Protein AF-A0A284QU69-F1 (afdb_monomer)

Structure (mmCIF, N/CA/C/O backbone):
data_AF-A0A284QU69-F1
#
_entry.id   AF-A0A284QU69-F1
#
loop_
_atom_site.group_PDB
_atom_site.id
_atom_site.type_symbol
_atom_site.label_atom_id
_atom_site.label_alt_id
_atom_site.label_comp_id
_atom_site.label_asym_id
_atom_site.label_entity_id
_atom_site.label_seq_id
_atom_site.pdbx_PDB_ins_code
_atom_site.Cartn_x
_atom_site.Cartn_y
_atom_site.Cartn_z
_atom_site.occupancy
_atom_site.B_iso_or_equiv
_atom_site.auth_seq_id
_atom_site.auth_comp_id
_atom_site.auth_asym_id
_atom_site.auth_atom_id
_atom_site.pdbx_PDB_model_num
ATOM 1 N N . MET A 1 1 ? 12.237 31.090 24.143 1.00 35.94 1 MET A N 1
ATOM 2 C CA . MET A 1 1 ? 11.619 31.783 22.994 1.00 35.94 1 MET A CA 1
ATOM 3 C C . MET A 1 1 ? 12.044 31.000 21.769 1.00 35.94 1 MET A C 1
ATOM 5 O O . MET A 1 1 ? 13.238 30.753 21.662 1.00 35.94 1 MET A O 1
ATOM 9 N N . SER A 1 2 ? 11.100 30.487 20.977 1.00 40.06 2 SER A N 1
ATOM 10 C CA . SER A 1 2 ? 11.409 29.758 19.739 1.00 40.06 2 SER A CA 1
ATOM 11 C C . SER A 1 2 ? 12.015 30.712 18.709 1.00 40.06 2 SER A C 1
ATOM 13 O O . SER A 1 2 ? 11.716 31.907 18.717 1.00 40.06 2 SER A O 1
ATOM 15 N N . ASP A 1 3 ? 12.920 30.190 17.885 1.00 40.03 3 ASP A N 1
ATOM 16 C CA . ASP A 1 3 ? 13.562 30.922 16.797 1.00 40.03 3 ASP A CA 1
ATOM 17 C C . ASP A 1 3 ? 12.532 31.187 15.675 1.00 40.03 3 ASP A C 1
ATOM 19 O O . ASP A 1 3 ? 11.991 30.228 15.116 1.00 40.03 3 ASP A O 1
ATOM 23 N N . PRO A 1 4 ? 12.252 32.455 15.318 1.00 40.62 4 PRO A N 1
ATOM 24 C CA . PRO A 1 4 ? 11.288 32.806 14.275 1.00 40.62 4 PRO A CA 1
ATOM 25 C C . PRO A 1 4 ? 11.599 32.210 12.891 1.00 40.62 4 PRO A C 1
ATOM 27 O O . PRO A 1 4 ? 10.686 32.069 12.079 1.00 40.62 4 PRO A O 1
ATOM 30 N N . GLN A 1 5 ? 12.859 31.854 12.601 1.00 37.66 5 GLN A N 1
ATOM 31 C CA . GLN A 1 5 ? 13.218 31.186 11.342 1.00 37.66 5 GLN A CA 1
ATOM 32 C C . GLN A 1 5 ? 12.804 29.709 11.322 1.00 37.66 5 GLN A C 1
ATOM 34 O O . GLN A 1 5 ? 12.468 29.187 10.259 1.00 37.66 5 GLN A O 1
ATOM 39 N N . LEU A 1 6 ? 12.759 29.052 12.485 1.00 37.91 6 LEU A N 1
ATOM 40 C CA . LEU A 1 6 ? 12.294 27.670 12.633 1.00 37.91 6 LEU A CA 1
ATOM 41 C C . LEU A 1 6 ? 10.772 27.568 12.487 1.00 37.91 6 LEU A C 1
ATOM 43 O O . LEU A 1 6 ? 10.285 26.650 11.834 1.00 37.91 6 LEU A O 1
ATOM 47 N N . ASP A 1 7 ? 10.025 28.547 13.003 1.00 39.31 7 ASP A N 1
ATOM 48 C CA . ASP A 1 7 ? 8.560 28.594 12.877 1.00 39.31 7 ASP A CA 1
ATOM 49 C C . ASP A 1 7 ? 8.099 28.832 11.419 1.00 39.31 7 ASP A C 1
ATOM 51 O O . ASP A 1 7 ? 7.021 28.388 11.025 1.00 39.31 7 ASP A O 1
ATOM 55 N N . MET A 1 8 ? 8.937 29.456 10.580 1.00 35.75 8 MET A N 1
ATOM 56 C CA . MET A 1 8 ? 8.692 29.639 9.140 1.00 35.75 8 MET A CA 1
ATOM 57 C C . MET A 1 8 ? 8.870 28.362 8.298 1.00 35.75 8 MET A C 1
ATOM 59 O O . MET A 1 8 ? 8.371 28.305 7.173 1.00 35.75 8 MET A O 1
ATOM 63 N N . LEU A 1 9 ? 9.571 27.346 8.812 1.00 40.25 9 LEU A N 1
ATOM 64 C CA . LEU A 1 9 ? 9.819 26.088 8.095 1.00 40.25 9 LEU A CA 1
ATOM 65 C C . LEU A 1 9 ? 8.640 25.104 8.191 1.00 40.25 9 LEU A C 1
ATOM 67 O O . LEU A 1 9 ? 8.522 24.203 7.360 1.00 40.25 9 LEU A O 1
ATOM 71 N N . PHE A 1 10 ? 7.729 25.288 9.151 1.00 44.25 10 PHE A N 1
ATOM 72 C CA . PHE A 1 10 ? 6.577 24.407 9.350 1.00 44.25 10 PHE A CA 1
ATOM 73 C C . PHE A 1 10 ? 5.333 24.947 8.636 1.00 44.25 10 PHE A C 1
ATOM 75 O O . PHE A 1 10 ? 4.515 25.668 9.206 1.00 44.25 10 PHE A O 1
ATOM 82 N N . GLN A 1 11 ? 5.166 24.586 7.361 1.00 55.94 11 GLN A N 1
ATOM 83 C CA . GLN A 1 11 ? 3.984 24.983 6.592 1.00 55.94 11 GLN A CA 1
ATOM 84 C C . GLN A 1 11 ? 2.679 24.357 7.143 1.00 55.94 11 GLN A C 1
ATOM 86 O O . GLN A 1 11 ? 2.699 23.234 7.656 1.00 55.94 11 GLN A O 1
ATOM 91 N N . PRO A 1 12 ? 1.505 25.003 6.965 1.00 51.78 12 PRO A N 1
ATOM 92 C CA . PRO A 1 12 ? 0.213 24.526 7.484 1.00 51.78 12 PRO A CA 1
ATOM 93 C C . PRO A 1 12 ? -0.166 23.086 7.090 1.00 51.78 12 PRO A C 1
ATOM 95 O O . PRO A 1 12 ? -0.865 22.398 7.834 1.00 51.78 12 PRO A O 1
ATOM 98 N N . LEU A 1 13 ? 0.304 22.604 5.933 1.00 51.81 13 LEU A N 1
ATOM 99 C CA . LEU A 1 13 ? 0.104 21.224 5.469 1.00 51.81 13 LEU A CA 1
ATOM 100 C C . LEU A 1 13 ? 0.832 20.189 6.341 1.00 51.81 13 LEU A C 1
ATOM 102 O O . LEU A 1 13 ? 0.296 19.101 6.583 1.00 51.81 13 LEU A O 1
ATOM 106 N N . GLN A 1 14 ? 1.999 20.541 6.888 1.00 55.41 14 GLN A N 1
ATOM 107 C CA . GLN A 1 14 ? 2.753 19.659 7.777 1.00 55.41 14 GLN A CA 1
ATOM 108 C C . GLN A 1 14 ? 2.032 19.443 9.113 1.00 55.41 14 GLN A C 1
ATOM 110 O O . GLN A 1 14 ? 2.070 18.344 9.671 1.00 55.41 14 GLN A O 1
ATOM 115 N N . LEU A 1 15 ? 1.286 20.451 9.567 1.00 58.84 15 LEU A N 1
ATOM 116 C CA . LEU A 1 15 ? 0.525 20.456 10.818 1.00 58.84 15 LEU A CA 1
ATOM 117 C C . LEU A 1 15 ? -0.916 19.934 10.677 1.00 58.84 15 LEU A C 1
ATOM 119 O O . LEU A 1 15 ? -1.679 20.010 11.632 1.00 58.84 15 LEU A O 1
ATOM 123 N N . GLY A 1 16 ? -1.305 19.389 9.519 1.00 58.12 16 GLY A N 1
ATOM 124 C CA . GLY A 1 16 ? -2.660 18.869 9.297 1.00 58.12 16 GLY A CA 1
ATOM 125 C C . GLY A 1 16 ? -3.677 19.992 9.084 1.00 58.12 16 GLY A C 1
ATOM 126 O O . GLY A 1 16 ? -4.420 20.366 9.990 1.00 58.12 16 GLY A O 1
ATOM 127 N N . SER A 1 17 ? -3.701 20.529 7.864 1.00 67.06 17 SER A N 1
ATOM 128 C CA . SER A 1 17 ? -4.564 21.656 7.495 1.00 67.06 17 SER A CA 1
ATOM 129 C C . SER A 1 17 ? -6.056 21.288 7.454 1.00 67.06 17 SER A C 1
ATOM 131 O O . SER A 1 17 ? -6.428 20.122 7.305 1.00 67.06 17 SER A O 1
ATOM 133 N N . THR A 1 18 ? -6.930 22.296 7.510 1.00 66.19 18 THR A N 1
ATOM 134 C CA . THR A 1 18 ? -8.383 22.134 7.316 1.00 66.19 18 THR A CA 1
ATOM 135 C C . THR A 1 18 ? -8.731 21.531 5.954 1.00 66.19 18 THR A C 1
ATOM 137 O O . THR A 1 18 ? -9.637 20.708 5.876 1.00 66.19 18 THR A O 1
ATOM 140 N N . ILE A 1 19 ? -7.962 21.851 4.909 1.00 70.06 19 ILE A N 1
ATOM 141 C CA . ILE A 1 19 ? -8.113 21.276 3.562 1.00 70.06 19 ILE A CA 1
ATOM 142 C C . ILE A 1 19 ? -7.814 19.772 3.579 1.00 70.06 19 ILE A C 1
ATOM 144 O O . ILE A 1 19 ? -8.518 18.988 2.947 1.00 70.06 19 ILE A O 1
ATOM 148 N N . THR A 1 20 ? -6.794 19.347 4.334 1.00 69.50 20 THR A N 1
ATOM 149 C CA . THR A 1 20 ? -6.481 17.923 4.511 1.00 69.50 20 THR A CA 1
ATOM 150 C C . THR A 1 20 ? -7.645 17.195 5.176 1.00 69.50 20 THR A C 1
ATOM 152 O O . THR A 1 20 ? -8.012 16.116 4.725 1.00 69.50 20 THR A O 1
ATOM 155 N N . LEU A 1 21 ? -8.260 17.781 6.207 1.00 73.25 21 LEU A N 1
ATOM 156 C CA . LEU A 1 21 ? -9.434 17.191 6.849 1.00 73.25 21 LEU A CA 1
ATOM 157 C C . LEU A 1 21 ? -10.629 17.109 5.885 1.00 73.25 21 LEU A C 1
ATOM 159 O O . LEU A 1 21 ? -11.214 16.040 5.732 1.00 73.25 21 LEU A O 1
ATOM 163 N N . GLU A 1 22 ? -10.956 18.200 5.192 1.00 76.81 22 GLU A N 1
ATOM 164 C CA . GLU A 1 22 ? -12.072 18.250 4.241 1.00 76.81 22 GLU A CA 1
ATOM 165 C C . GLU A 1 22 ? -11.928 17.195 3.133 1.00 76.81 22 GLU A C 1
ATOM 167 O O . GLU A 1 22 ? -12.856 16.440 2.847 1.00 76.81 22 GLU A O 1
ATOM 172 N N . ASN A 1 23 ? -10.723 17.059 2.581 1.00 76.62 23 ASN A N 1
ATOM 173 C CA . ASN A 1 23 ? -10.378 16.057 1.578 1.00 76.62 23 ASN A CA 1
ATOM 174 C C . ASN A 1 23 ? -10.618 14.605 2.058 1.00 76.62 23 ASN A C 1
ATOM 176 O O . ASN A 1 23 ? -11.005 13.742 1.261 1.00 76.62 23 ASN A O 1
ATOM 180 N N . ARG A 1 24 ? -10.412 14.321 3.352 1.00 79.81 24 ARG A N 1
ATOM 181 C CA . ARG A 1 24 ? -10.642 12.994 3.957 1.00 79.81 24 ARG A CA 1
ATOM 182 C C . ARG A 1 24 ? -12.127 12.739 4.187 1.00 79.81 24 ARG A C 1
ATOM 184 O O . ARG A 1 24 ? -12.609 11.665 3.834 1.00 79.81 24 ARG A O 1
ATOM 191 N N . VAL A 1 25 ? -12.847 13.741 4.692 1.00 80.00 25 VAL A N 1
ATOM 192 C CA . VAL A 1 25 ? -14.306 13.687 4.869 1.00 80.00 25 VAL A CA 1
ATOM 193 C C . VAL A 1 25 ? -15.001 13.440 3.536 1.00 80.00 25 VAL A C 1
ATOM 195 O O . VAL A 1 25 ? -15.834 12.548 3.441 1.00 80.00 25 VAL A O 1
ATOM 198 N N . GLN A 1 26 ? -14.602 14.142 2.472 1.00 80.56 26 GLN A N 1
ATOM 199 C CA . GLN A 1 26 ? -15.175 13.945 1.137 1.00 80.56 26 GLN A CA 1
ATOM 200 C C . GLN A 1 26 ? -15.046 12.493 0.646 1.00 80.56 26 GLN A C 1
ATOM 202 O O . GLN A 1 26 ? -15.991 11.959 0.069 1.00 80.56 26 GLN A O 1
ATOM 207 N N . ARG A 1 27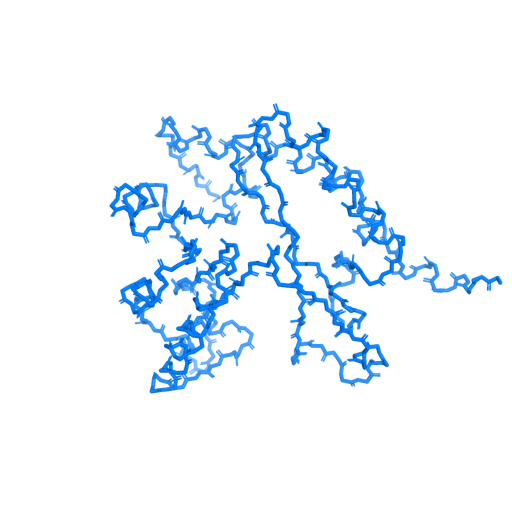 ? -13.911 11.826 0.907 1.00 82.50 27 ARG A N 1
ATOM 208 C CA . ARG A 1 27 ? -13.702 10.410 0.543 1.00 82.50 27 ARG A CA 1
ATOM 209 C C . ARG A 1 27 ? -14.522 9.455 1.406 1.00 82.50 27 ARG A C 1
ATOM 211 O O . ARG A 1 27 ? -15.082 8.506 0.862 1.00 82.50 27 ARG A O 1
ATOM 218 N N . ALA A 1 28 ? -14.629 9.722 2.709 1.00 82.62 28 ALA A N 1
ATOM 219 C CA . ALA A 1 28 ? -15.507 8.979 3.618 1.00 82.62 28 ALA A CA 1
ATOM 220 C C . ALA A 1 28 ? -16.968 9.039 3.145 1.00 82.62 28 ALA A C 1
ATOM 222 O O . ALA A 1 28 ? -17.574 8.003 2.884 1.00 82.62 28 ALA A O 1
ATOM 223 N N . THR A 1 29 ? -17.484 10.237 2.853 1.00 80.50 29 THR A N 1
ATOM 224 C CA . THR A 1 29 ? -18.818 10.445 2.252 1.00 80.50 29 THR A CA 1
ATOM 225 C C . THR A 1 29 ? -18.964 9.779 0.872 1.00 80.50 29 THR A C 1
ATOM 227 O O . THR A 1 29 ? -20.061 9.411 0.427 1.00 80.50 29 THR A O 1
ATOM 230 N N . GLY A 1 30 ? -17.841 9.611 0.174 1.00 79.88 30 GLY A N 1
ATOM 231 C CA . GLY A 1 30 ? -17.712 8.864 -1.072 1.00 79.88 30 GLY A CA 1
ATOM 232 C C . GLY A 1 30 ? -17.933 7.355 -0.945 1.00 79.88 30 GLY A C 1
ATOM 233 O O . GLY A 1 30 ? -18.177 6.712 -1.966 1.00 79.88 30 GLY A O 1
ATOM 234 N N . GLY A 1 31 ? -17.904 6.803 0.274 1.00 82.25 31 GLY A N 1
ATOM 235 C CA . GLY A 1 31 ? -18.113 5.383 0.572 1.00 82.25 31 GLY A CA 1
ATOM 236 C C . GLY A 1 31 ? -16.828 4.556 0.683 1.00 82.25 31 GLY A C 1
ATOM 237 O O . GLY A 1 31 ? -16.866 3.347 0.470 1.00 82.25 31 GLY A O 1
ATOM 238 N N . VAL A 1 32 ? -15.673 5.173 0.953 1.00 83.56 32 VAL A N 1
ATOM 239 C CA . VAL A 1 32 ? -14.423 4.422 1.175 1.00 83.56 32 VAL A CA 1
ATOM 240 C C . VAL A 1 32 ? -14.474 3.657 2.506 1.00 83.56 32 VAL A C 1
ATOM 242 O O . VAL A 1 32 ? -14.843 4.219 3.530 1.00 83.56 32 VAL A O 1
ATOM 245 N N . GLY A 1 33 ? -14.072 2.384 2.524 1.00 84.81 33 GLY A N 1
ATOM 246 C CA . GLY A 1 33 ? -14.023 1.596 3.767 1.00 84.81 33 GLY A CA 1
ATOM 247 C C . GLY A 1 33 ? -12.792 1.898 4.632 1.00 84.81 33 GLY A C 1
ATOM 248 O O . GLY A 1 33 ? -12.901 2.118 5.836 1.00 84.81 33 GLY A O 1
ATOM 249 N N . LEU A 1 34 ? -11.610 1.955 4.011 1.00 86.44 34 LEU A N 1
ATOM 250 C CA . LEU A 1 34 ? -10.334 2.202 4.685 1.00 86.44 34 LEU A CA 1
ATOM 251 C C . LEU A 1 34 ? -9.518 3.245 3.920 1.00 86.44 34 LEU A C 1
ATOM 253 O O . LEU A 1 34 ? -9.221 3.085 2.737 1.00 86.44 34 LEU A O 1
ATOM 257 N N . ILE A 1 35 ? -9.135 4.305 4.622 1.00 85.38 35 ILE A N 1
ATOM 258 C CA . ILE A 1 35 ? -8.285 5.380 4.127 1.00 85.38 35 ILE A CA 1
ATOM 259 C C . ILE A 1 35 ? -6.870 5.170 4.657 1.00 85.38 35 ILE A C 1
ATOM 261 O O . ILE A 1 35 ? -6.643 5.152 5.865 1.00 85.38 35 ILE A O 1
ATOM 265 N N . ILE A 1 36 ? -5.899 5.108 3.752 1.00 84.56 36 ILE A N 1
ATOM 266 C CA . ILE A 1 36 ? -4.485 5.266 4.093 1.00 84.56 36 ILE A CA 1
ATOM 267 C C . ILE A 1 36 ? -4.112 6.733 3.847 1.00 84.56 36 ILE A C 1
ATOM 269 O O . ILE A 1 36 ? -4.479 7.313 2.815 1.00 84.56 36 ILE A O 1
ATOM 273 N N . SER A 1 37 ? -3.479 7.385 4.825 1.00 84.19 37 SER A N 1
ATOM 274 C CA . SER A 1 37 ? -3.038 8.773 4.666 1.00 84.19 37 SER A CA 1
ATOM 275 C C . SER A 1 37 ? -2.008 8.904 3.542 1.00 84.19 37 SER A C 1
ATOM 277 O O . SER A 1 37 ? -1.469 7.914 3.057 1.00 84.19 37 SER A O 1
ATOM 279 N N . GLU A 1 38 ? -1.698 10.139 3.146 1.00 81.69 38 GLU A N 1
ATOM 280 C CA . GLU A 1 38 ? -0.432 10.377 2.453 1.00 81.69 38 GLU A CA 1
ATOM 281 C C . GLU A 1 38 ? 0.753 9.913 3.327 1.00 81.69 38 GLU A C 1
ATOM 283 O O . GLU A 1 38 ? 0.583 9.720 4.536 1.00 81.69 38 GLU A O 1
ATOM 288 N N . GLY A 1 39 ? 1.940 9.744 2.741 1.00 80.25 39 GLY A N 1
ATOM 289 C CA . GLY A 1 39 ? 3.135 9.378 3.499 1.00 80.25 39 GLY A CA 1
ATOM 290 C C . GLY A 1 39 ? 3.477 10.440 4.547 1.00 80.25 39 GLY A C 1
ATOM 291 O O . GLY A 1 39 ? 3.794 11.576 4.201 1.00 80.25 39 GLY A O 1
ATOM 292 N N . ILE A 1 40 ? 3.392 10.063 5.823 1.00 81.69 40 ILE A N 1
ATOM 293 C CA . ILE A 1 40 ? 3.703 10.892 6.986 1.00 81.69 40 ILE A CA 1
ATOM 294 C C . ILE A 1 40 ? 5.094 10.524 7.484 1.00 81.69 40 ILE A C 1
ATOM 296 O O . ILE A 1 40 ? 5.335 9.414 7.953 1.00 81.69 40 ILE A O 1
ATOM 300 N N . LEU A 1 41 ? 6.003 11.481 7.413 1.00 76.31 41 LEU A N 1
ATOM 301 C CA . LEU A 1 41 ? 7.388 11.344 7.826 1.00 76.31 41 LEU A CA 1
ATOM 302 C C . LEU A 1 41 ? 7.486 11.126 9.346 1.00 76.31 41 LEU A C 1
ATOM 304 O O . LEU A 1 41 ? 6.969 11.916 10.143 1.00 76.31 41 LEU A O 1
ATOM 308 N N . ILE A 1 42 ? 8.151 10.040 9.752 1.00 71.56 42 ILE A N 1
ATOM 309 C CA . ILE A 1 42 ? 8.319 9.662 11.172 1.00 71.56 42 ILE A CA 1
ATOM 310 C C . ILE A 1 42 ? 9.444 10.410 11.883 1.00 71.56 42 ILE A C 1
ATOM 312 O O . ILE A 1 42 ? 9.503 10.433 13.110 1.00 71.56 42 ILE A O 1
ATOM 316 N N . SER A 1 43 ? 10.333 11.014 11.109 1.00 63.09 43 SER A N 1
ATOM 317 C CA . SER A 1 43 ? 11.450 11.820 11.576 1.00 63.09 43 SER A CA 1
ATOM 318 C C . SER A 1 43 ? 11.586 13.043 10.682 1.00 63.09 43 SER A C 1
ATOM 320 O O . SER A 1 43 ? 11.073 13.065 9.559 1.00 63.09 43 SER A O 1
ATOM 322 N N . GLN A 1 44 ? 12.281 14.063 11.182 1.00 59.22 44 GLN A N 1
ATOM 323 C CA . GLN A 1 44 ? 12.796 15.108 10.306 1.00 59.22 44 GLN A CA 1
ATOM 324 C C . GLN A 1 44 ? 13.805 14.441 9.372 1.00 59.22 44 GLN A C 1
ATOM 326 O O . GLN A 1 44 ? 14.737 13.775 9.814 1.00 59.22 44 GLN A O 1
ATOM 331 N N . GLN A 1 45 ? 13.549 14.537 8.075 1.00 54.97 45 GLN A N 1
ATOM 332 C CA . GLN A 1 45 ? 14.414 14.006 7.031 1.00 54.97 45 GLN A CA 1
ATOM 333 C C . GLN A 1 45 ? 14.700 15.143 6.065 1.00 54.97 45 GLN A C 1
ATOM 335 O O . GLN A 1 45 ? 13.813 15.955 5.800 1.00 54.97 45 GLN A O 1
ATOM 340 N N . GLY A 1 46 ? 15.909 15.184 5.505 1.00 51.50 46 GLY A N 1
ATOM 341 C CA . GLY A 1 46 ? 16.198 16.034 4.356 1.00 51.50 46 GLY A CA 1
ATOM 342 C C . GLY A 1 46 ? 15.439 15.509 3.142 1.00 51.50 46 GLY A C 1
ATOM 343 O O . GLY A 1 46 ? 15.970 14.676 2.419 1.00 51.50 46 GLY A O 1
ATOM 344 N N . THR A 1 47 ? 14.186 15.929 2.978 1.00 54.19 47 THR A N 1
ATOM 345 C CA . THR A 1 47 ? 13.332 15.593 1.835 1.00 54.19 47 THR A CA 1
ATOM 346 C C . THR A 1 47 ? 13.196 16.795 0.911 1.00 54.19 47 THR A C 1
ATOM 348 O O . THR A 1 47 ? 13.040 17.932 1.353 1.00 54.19 47 THR A O 1
ATOM 351 N N . GLU A 1 48 ? 13.198 16.540 -0.390 1.00 55.94 48 GLU A N 1
ATOM 352 C CA . GLU A 1 48 ? 12.819 17.489 -1.430 1.00 55.94 48 GLU A CA 1
ATOM 353 C C . GLU A 1 48 ? 11.319 17.851 -1.383 1.00 55.94 48 GLU A C 1
ATOM 355 O O . GLU A 1 48 ? 10.889 18.837 -1.988 1.00 55.94 48 GLU A O 1
ATOM 360 N N . TRP A 1 49 ? 10.505 17.104 -0.627 1.00 60.03 49 TRP A N 1
ATOM 361 C CA . TRP A 1 49 ? 9.071 17.346 -0.469 1.00 60.03 49 TRP A CA 1
ATOM 362 C C . TRP A 1 49 ? 8.776 18.283 0.703 1.00 60.03 49 TRP A C 1
ATOM 364 O O . TRP A 1 49 ? 8.297 17.873 1.758 1.00 60.03 49 TRP A O 1
ATOM 374 N N . GLN A 1 50 ? 8.989 19.580 0.474 1.00 63.00 50 GLN A N 1
ATOM 375 C CA . GLN A 1 50 ? 8.816 20.660 1.463 1.00 63.00 50 GLN A CA 1
ATOM 376 C C . GLN A 1 50 ? 7.446 20.668 2.173 1.00 63.00 50 GLN A C 1
ATOM 378 O O . GLN A 1 50 ? 7.334 21.121 3.311 1.00 63.00 50 GLN A O 1
ATOM 383 N N . ASN A 1 51 ? 6.405 20.129 1.532 1.00 73.75 51 ASN A N 1
ATOM 384 C CA . ASN A 1 51 ? 5.033 20.122 2.051 1.00 73.75 51 ASN A CA 1
ATOM 385 C C . ASN A 1 51 ? 4.573 18.746 2.556 1.00 73.75 51 ASN A C 1
ATOM 387 O O . ASN A 1 51 ? 3.400 18.592 2.911 1.00 73.75 51 ASN A O 1
ATOM 391 N N . ALA A 1 52 ? 5.464 17.748 2.579 1.00 71.38 52 ALA A N 1
ATOM 392 C CA . ALA A 1 52 ? 5.145 16.426 3.096 1.00 71.38 52 ALA A CA 1
ATOM 393 C C . ALA A 1 52 ? 4.856 16.491 4.605 1.00 71.38 52 ALA A C 1
ATOM 395 O O . ALA A 1 52 ? 5.540 17.198 5.349 1.00 71.38 52 ALA A O 1
ATOM 396 N N . PRO A 1 53 ? 3.836 15.772 5.087 1.00 78.50 53 PRO A N 1
ATOM 397 C CA . PRO A 1 53 ? 3.467 15.823 6.488 1.00 78.50 53 PRO A CA 1
ATOM 398 C C . PRO A 1 53 ? 4.435 15.072 7.402 1.00 78.50 53 PRO A C 1
ATOM 400 O O . PRO A 1 53 ? 4.980 14.046 7.015 1.00 78.50 53 PRO A O 1
ATOM 403 N N . GLY A 1 54 ? 4.580 15.543 8.644 1.00 80.12 54 GLY A N 1
ATOM 404 C CA . GLY A 1 54 ? 5.378 14.898 9.695 1.00 80.12 54 GLY A CA 1
ATOM 405 C C . GLY A 1 54 ? 4.560 14.477 10.918 1.00 80.12 54 GLY A C 1
ATOM 406 O O . GLY A 1 54 ? 3.403 14.889 11.061 1.00 80.12 54 GLY A O 1
ATOM 407 N N . ILE A 1 55 ? 5.154 13.661 11.800 1.00 82.06 55 ILE A N 1
ATOM 408 C CA . ILE A 1 55 ? 4.570 13.265 13.102 1.00 82.06 55 ILE A CA 1
ATOM 409 C C . ILE A 1 55 ? 5.592 13.170 14.256 1.00 82.06 55 ILE A C 1
ATOM 411 O O . ILE A 1 55 ? 5.312 12.581 15.295 1.00 82.06 55 ILE A O 1
ATOM 415 N N . TRP A 1 56 ? 6.780 13.759 14.113 1.00 72.62 56 TRP A N 1
ATOM 416 C CA . TRP A 1 56 ? 7.822 13.718 15.153 1.00 72.62 56 TRP A CA 1
ATOM 417 C C . TRP A 1 56 ? 7.621 14.773 16.253 1.00 72.62 56 TRP A C 1
ATOM 419 O O . TRP A 1 56 ? 8.161 14.627 17.350 1.00 72.62 56 TRP A O 1
ATOM 429 N N . SER A 1 57 ? 6.874 15.850 15.975 1.00 77.19 57 SER A N 1
ATOM 430 C CA . SER A 1 57 ? 6.606 16.929 16.937 1.00 77.19 57 SER A CA 1
ATOM 431 C C . SER A 1 57 ? 5.236 16.782 17.612 1.00 77.19 57 SER A C 1
ATOM 433 O O . SER A 1 57 ? 4.313 16.135 17.097 1.00 77.19 57 SER A O 1
ATOM 435 N N . LYS A 1 58 ? 5.067 17.416 18.780 1.00 78.50 58 LYS A N 1
ATOM 436 C CA . LYS A 1 58 ? 3.776 17.438 19.489 1.00 78.50 58 LYS A CA 1
ATOM 437 C C . LYS A 1 58 ? 2.711 18.172 18.680 1.00 78.50 58 LYS A C 1
ATOM 439 O O . LYS A 1 58 ? 1.569 17.726 18.620 1.00 78.50 58 LYS A O 1
ATOM 444 N N . GLU A 1 59 ? 3.085 19.273 18.047 1.00 78.75 59 GLU A N 1
ATOM 445 C CA . GLU A 1 59 ? 2.226 20.124 17.225 1.00 78.75 59 GLU A CA 1
ATOM 446 C C . GLU A 1 59 ? 1.707 19.339 16.021 1.00 78.75 59 GLU A C 1
ATOM 448 O O . GLU A 1 59 ? 0.501 19.308 15.770 1.00 78.75 59 GLU A O 1
ATOM 453 N N . GLN A 1 60 ? 2.602 18.616 15.347 1.00 79.06 60 GLN A N 1
ATOM 454 C CA . GLN A 1 60 ? 2.254 17.712 14.258 1.00 79.06 60 GLN A CA 1
ATOM 455 C C . GLN A 1 60 ? 1.318 16.599 14.730 1.00 79.06 60 GLN A C 1
ATOM 457 O O . GLN A 1 60 ? 0.274 16.374 14.123 1.00 79.06 60 GLN A O 1
ATOM 462 N N . THR A 1 61 ? 1.632 15.951 15.853 1.00 81.06 61 THR A N 1
ATOM 463 C CA . THR A 1 61 ? 0.783 14.899 16.431 1.00 81.06 61 THR A CA 1
ATOM 464 C C . THR A 1 61 ? -0.623 15.416 16.751 1.00 81.06 61 THR A C 1
ATOM 466 O O . THR A 1 61 ? -1.614 14.763 16.423 1.00 81.06 61 THR A O 1
ATOM 469 N N . MET A 1 62 ? -0.743 16.610 17.341 1.00 79.69 62 MET A N 1
ATOM 470 C CA . MET A 1 62 ? -2.038 17.244 17.619 1.00 79.69 62 MET A CA 1
ATOM 471 C C . MET A 1 62 ? -2.803 17.581 16.338 1.00 79.69 62 MET A C 1
ATOM 473 O O . MET A 1 62 ? -4.013 17.370 16.271 1.00 79.69 62 MET A O 1
ATOM 477 N N . GLY A 1 63 ? -2.107 18.071 15.316 1.00 78.88 63 GLY A N 1
ATOM 478 C CA . GLY A 1 63 ? -2.657 18.298 13.987 1.00 78.88 63 GLY A CA 1
ATOM 479 C C . GLY A 1 63 ? -3.223 17.032 13.349 1.00 78.88 63 GLY A C 1
ATOM 480 O O . GLY A 1 63 ? -4.379 16.991 12.927 1.00 78.88 63 GLY A O 1
ATOM 481 N N . ARG A 1 64 ? -2.441 15.949 13.366 1.00 79.31 64 ARG A N 1
ATOM 482 C CA . ARG A 1 64 ? -2.848 14.637 12.841 1.00 79.31 64 ARG A CA 1
ATOM 483 C C . ARG A 1 64 ? -4.008 14.045 13.620 1.00 79.31 64 ARG A C 1
ATOM 485 O O . ARG A 1 64 ? -4.907 13.480 13.008 1.00 79.31 64 ARG A O 1
ATOM 492 N N . LYS A 1 65 ? -4.044 14.237 14.941 1.00 80.19 65 LYS A N 1
ATOM 493 C CA . LYS A 1 65 ? -5.176 13.811 15.767 1.00 80.19 65 LYS A CA 1
ATOM 494 C C . LYS A 1 65 ? -6.488 14.453 15.316 1.00 80.19 65 LYS A C 1
ATOM 496 O O . LYS A 1 65 ? -7.500 13.775 15.364 1.00 80.19 65 LYS A O 1
ATOM 501 N N . LYS A 1 66 ? -6.477 15.706 14.846 1.00 78.12 66 LYS A N 1
ATOM 502 C CA . LYS A 1 66 ? -7.676 16.366 14.294 1.00 78.12 66 LYS A CA 1
ATOM 503 C C . LYS A 1 66 ? -8.106 15.760 12.957 1.00 78.12 66 LYS A C 1
ATOM 505 O O . LYS A 1 66 ? -9.293 15.591 12.721 1.00 78.12 66 LYS A O 1
ATOM 510 N N . VAL A 1 67 ? -7.148 15.423 12.090 1.00 73.06 67 VAL A N 1
ATOM 511 C CA . VAL A 1 67 ? -7.420 14.784 10.786 1.00 73.06 67 VAL A CA 1
ATOM 512 C C . VAL A 1 67 ? -7.938 13.352 10.957 1.00 73.06 67 VAL A C 1
ATOM 514 O O . VAL A 1 67 ? -8.801 12.914 10.203 1.00 73.06 67 VAL A O 1
ATOM 517 N N . ALA A 1 68 ? -7.414 12.634 11.949 1.00 70.38 68 ALA A N 1
ATOM 518 C CA . ALA A 1 68 ? -7.829 11.283 12.311 1.00 70.38 68 ALA A CA 1
ATOM 519 C C . ALA A 1 68 ? -8.948 11.256 13.367 1.00 70.38 68 ALA A C 1
ATOM 521 O O . ALA A 1 68 ? -9.279 10.176 13.861 1.00 70.38 68 ALA A O 1
ATOM 522 N N . ASP A 1 69 ? -9.493 12.420 13.748 1.00 69.81 69 ASP A N 1
ATOM 523 C CA . ASP A 1 69 ? -10.543 12.501 14.757 1.00 69.81 69 ASP A CA 1
ATOM 524 C C . ASP A 1 69 ? -11.751 11.706 14.256 1.00 69.81 69 ASP A C 1
ATOM 526 O O . ASP A 1 69 ? -12.167 11.870 13.100 1.00 69.81 69 ASP A O 1
ATOM 530 N N . PRO A 1 70 ? -12.304 10.814 15.090 1.00 59.75 70 PRO A N 1
ATOM 531 C CA . PRO A 1 70 ? -13.392 9.977 14.659 1.00 59.75 70 PRO A CA 1
ATOM 532 C C . PRO A 1 70 ? -14.659 10.746 14.278 1.00 59.75 70 PRO A C 1
ATOM 534 O O . PRO A 1 70 ? -15.395 10.287 13.410 1.00 59.75 70 PRO A O 1
ATOM 537 N N . GLY A 1 71 ? -14.891 11.929 14.855 1.00 66.62 71 GLY A N 1
ATOM 538 C CA . GLY A 1 71 ? -16.084 12.734 14.591 1.00 66.62 71 GLY A CA 1
ATOM 539 C C . GLY A 1 71 ? -16.360 12.985 13.101 1.00 66.62 71 GLY A C 1
ATOM 540 O O . GLY A 1 71 ? -17.460 12.689 12.660 1.00 66.62 71 GLY A O 1
ATOM 541 N N . PRO A 1 72 ? -15.412 13.521 12.315 1.00 59.19 72 PRO A N 1
ATOM 542 C CA . PRO A 1 72 ? -15.623 13.813 10.893 1.00 59.19 72 PRO A CA 1
ATOM 543 C C . PRO A 1 72 ? -15.478 12.620 9.924 1.00 59.19 72 PRO A C 1
ATOM 545 O O . PRO A 1 72 ? -16.113 12.635 8.872 1.00 59.19 72 PRO A O 1
ATOM 548 N N . VAL A 1 73 ? -14.658 11.602 10.224 1.00 56.53 73 VAL A N 1
ATOM 549 C CA . VAL A 1 73 ? -14.319 10.526 9.256 1.00 56.53 73 VAL A CA 1
ATOM 550 C C . VAL A 1 73 ? -15.098 9.225 9.504 1.00 56.53 73 VAL A C 1
ATOM 552 O O . VAL A 1 73 ? -15.321 8.467 8.566 1.00 56.53 73 VAL A O 1
ATOM 555 N N . TYR A 1 74 ? -15.586 8.979 10.726 1.00 61.16 74 TYR A N 1
ATOM 556 C CA . TYR A 1 74 ? -16.339 7.757 11.057 1.00 61.16 74 TYR A CA 1
ATOM 557 C C . TYR A 1 74 ? -17.850 7.902 10.824 1.00 61.16 74 TYR A C 1
ATOM 559 O O . TYR A 1 74 ? -18.588 6.947 11.061 1.00 61.16 74 TYR A O 1
ATOM 567 N N . VAL A 1 75 ? -18.318 9.062 10.337 1.00 55.00 75 VAL A N 1
ATOM 568 C CA . VAL A 1 75 ? -19.743 9.347 10.051 1.00 55.00 75 VAL A CA 1
ATOM 569 C C . VAL A 1 75 ? -20.369 8.317 9.103 1.00 55.00 75 VAL A C 1
ATOM 571 O O . VAL A 1 75 ? -21.571 8.101 9.164 1.00 55.00 75 VAL A O 1
ATOM 574 N N . GLU A 1 76 ? -19.559 7.618 8.304 1.00 62.47 76 GLU A N 1
ATOM 575 C CA . GLU A 1 76 ? -20.005 6.581 7.360 1.00 62.47 76 GLU A CA 1
ATOM 576 C C . GLU A 1 76 ? -19.312 5.218 7.590 1.00 62.47 76 GLU A C 1
ATOM 578 O O . GLU A 1 76 ? -19.264 4.371 6.702 1.00 62.47 76 GLU A O 1
ATOM 583 N N . GLY A 1 77 ? -18.728 4.988 8.775 1.00 71.38 77 GLY A N 1
ATOM 584 C CA . GLY A 1 77 ? -18.038 3.729 9.099 1.00 71.38 77 GLY A CA 1
ATOM 585 C C . GLY A 1 77 ? -16.647 3.557 8.469 1.00 71.38 77 GLY A C 1
ATOM 586 O O . GLY A 1 77 ? -16.042 2.496 8.619 1.00 71.38 77 GLY A O 1
ATOM 587 N N . SER A 1 78 ? -16.117 4.587 7.800 1.00 80.12 78 SER A N 1
ATOM 588 C CA . SER A 1 78 ? -14.746 4.609 7.280 1.00 80.12 78 SER A CA 1
ATOM 589 C C . SER A 1 78 ? -13.709 4.665 8.407 1.00 80.12 78 SER A C 1
ATOM 591 O O . SER A 1 78 ? -13.878 5.381 9.393 1.00 80.12 78 SER A O 1
ATOM 593 N N . ILE A 1 79 ? -12.584 3.969 8.227 1.00 82.56 79 ILE A N 1
ATOM 594 C CA . ILE A 1 79 ? -11.435 4.000 9.148 1.00 82.56 79 ILE A CA 1
ATOM 595 C C . ILE A 1 79 ? -10.243 4.668 8.453 1.00 82.56 79 ILE A C 1
ATOM 597 O O . ILE A 1 79 ? -10.092 4.557 7.237 1.00 82.56 79 ILE A O 1
ATOM 601 N N . ILE A 1 80 ? -9.375 5.353 9.205 1.00 84.31 80 ILE A N 1
ATOM 602 C CA . ILE A 1 80 ? -8.144 5.968 8.688 1.00 84.31 80 ILE A CA 1
ATOM 603 C C . ILE A 1 80 ? -6.892 5.450 9.406 1.00 84.31 80 ILE A C 1
ATOM 605 O O . ILE A 1 80 ? -6.853 5.386 10.633 1.00 84.31 80 ILE A O 1
ATOM 609 N N . TYR A 1 81 ? -5.856 5.115 8.631 1.00 80.81 81 TYR A N 1
ATOM 610 C CA . TYR A 1 81 ? -4.515 4.769 9.110 1.00 80.81 81 TYR A CA 1
ATOM 611 C C . TYR A 1 81 ? -3.485 5.781 8.603 1.00 80.81 81 TYR A C 1
ATOM 613 O O . TYR A 1 81 ? -3.516 6.196 7.443 1.00 80.81 81 TYR A O 1
ATOM 621 N N . ALA A 1 82 ? -2.547 6.152 9.474 1.00 82.56 82 ALA A N 1
ATOM 622 C CA . ALA A 1 82 ? -1.391 6.963 9.112 1.00 82.56 82 ALA A CA 1
ATOM 623 C C . ALA A 1 82 ? -0.341 6.093 8.404 1.00 82.56 82 ALA A C 1
ATOM 625 O O . ALA A 1 82 ? 0.176 5.146 8.997 1.00 82.56 82 ALA A O 1
ATOM 626 N N . GLN A 1 83 ? -0.007 6.415 7.154 1.00 81.69 83 GLN A N 1
ATOM 627 C CA . GLN A 1 83 ? 1.106 5.789 6.446 1.00 81.69 83 GLN A CA 1
ATOM 628 C C . GLN A 1 83 ? 2.417 6.386 6.949 1.00 81.69 83 GLN A C 1
ATOM 630 O O . GLN A 1 83 ? 2.866 7.417 6.461 1.00 81.69 83 GLN A O 1
ATOM 635 N N . LEU A 1 84 ? 3.026 5.743 7.937 1.00 81.12 84 LEU A N 1
ATOM 636 C CA . LEU A 1 84 ? 4.327 6.152 8.447 1.00 81.12 84 LEU A CA 1
ATOM 637 C C . LEU A 1 84 ? 5.412 5.893 7.398 1.00 81.12 84 LEU A C 1
ATOM 639 O O . LEU A 1 84 ? 5.507 4.792 6.855 1.00 81.12 84 LEU A O 1
ATOM 643 N N . TRP A 1 85 ? 6.216 6.912 7.106 1.00 73.31 85 TRP A N 1
ATOM 644 C CA . TRP A 1 85 ? 7.181 6.884 6.018 1.00 73.31 85 TRP A CA 1
ATOM 645 C C . TRP A 1 85 ? 8.579 7.272 6.485 1.00 73.31 85 TRP A C 1
ATOM 647 O O . TRP A 1 85 ? 8.764 8.215 7.257 1.00 73.31 85 TRP A O 1
ATOM 657 N N . HIS A 1 86 ? 9.563 6.537 5.976 1.00 69.38 86 HIS A N 1
ATOM 658 C CA . HIS A 1 86 ? 10.973 6.880 6.046 1.00 69.38 86 HIS A CA 1
ATOM 659 C C . HIS A 1 86 ? 11.550 6.764 4.632 1.00 69.38 86 HIS A C 1
ATOM 661 O O . HIS A 1 86 ? 11.422 5.715 4.006 1.00 69.38 86 HIS A O 1
ATOM 667 N N . LEU A 1 87 ? 12.163 7.831 4.120 1.00 62.88 87 LEU A N 1
ATOM 668 C CA . LEU A 1 87 ? 12.574 7.941 2.713 1.00 62.88 87 LEU A CA 1
ATOM 669 C C . LEU A 1 87 ? 13.899 7.231 2.405 1.00 62.88 87 LEU A C 1
ATOM 671 O O . LEU A 1 87 ? 14.206 6.944 1.248 1.00 62.88 87 LEU A O 1
ATOM 675 N N . GLY A 1 88 ? 14.685 6.912 3.437 1.00 62.69 88 GLY A N 1
ATOM 676 C CA . GLY A 1 88 ? 15.909 6.121 3.290 1.00 62.69 88 GLY A CA 1
ATOM 677 C C . GLY A 1 88 ? 16.925 6.842 2.405 1.00 62.69 88 GLY A C 1
ATOM 678 O O . GLY A 1 88 ? 17.207 8.010 2.639 1.00 62.69 88 GLY A O 1
ATOM 679 N N . ARG A 1 89 ? 17.460 6.184 1.371 1.00 51.41 89 ARG A N 1
ATOM 680 C CA . ARG A 1 89 ? 18.491 6.761 0.480 1.00 51.41 89 ARG A CA 1
ATOM 681 C C . ARG A 1 89 ? 18.050 7.987 -0.332 1.00 51.41 89 ARG A C 1
ATOM 683 O O . ARG A 1 89 ? 18.893 8.638 -0.930 1.00 51.41 89 ARG A O 1
ATOM 690 N N . VAL A 1 90 ? 16.745 8.261 -0.390 1.00 52.38 90 VAL A N 1
ATOM 691 C CA . VAL A 1 90 ? 16.199 9.481 -1.011 1.00 52.38 90 VAL A CA 1
ATOM 692 C C . VAL A 1 90 ? 16.340 10.682 -0.060 1.00 52.38 90 VAL A C 1
ATOM 694 O O . VAL A 1 90 ? 16.194 11.821 -0.474 1.00 52.38 90 VAL A O 1
ATOM 697 N N . SER A 1 91 ? 16.677 10.449 1.214 1.00 57.69 91 SER A N 1
ATOM 698 C CA . SER A 1 91 ? 16.956 11.521 2.173 1.00 57.69 91 SER A CA 1
ATOM 699 C C . SER A 1 91 ? 18.390 12.058 2.065 1.00 57.69 91 SER A C 1
ATOM 701 O O . SER A 1 91 ? 19.328 11.309 1.789 1.00 57.69 91 SER A O 1
ATOM 703 N N . HIS A 1 92 ? 18.568 13.360 2.308 1.00 50.38 92 HIS A N 1
ATOM 704 C CA . HIS A 1 92 ? 19.882 14.011 2.302 1.00 50.38 92 HIS A CA 1
ATOM 705 C C . HIS A 1 92 ? 20.740 13.567 3.513 1.00 50.38 92 HIS A C 1
ATOM 707 O O . HIS A 1 92 ? 20.255 13.641 4.646 1.00 50.38 92 HIS A O 1
ATOM 713 N N . PRO A 1 93 ? 22.006 13.142 3.314 1.00 46.09 93 PRO A N 1
ATOM 714 C CA . PRO A 1 93 ? 22.804 12.434 4.327 1.00 46.09 93 PRO A CA 1
ATOM 715 C C . PRO A 1 93 ? 23.317 13.279 5.509 1.00 46.09 93 PRO A C 1
ATOM 717 O O . PRO A 1 93 ? 23.678 12.711 6.533 1.00 46.09 93 PRO A O 1
ATOM 720 N N . ASP A 1 94 ? 23.325 14.610 5.413 1.00 54.66 94 ASP A N 1
ATOM 721 C CA . ASP A 1 94 ? 23.859 15.495 6.469 1.00 54.66 94 ASP A CA 1
ATOM 722 C C . ASP A 1 94 ? 22.823 15.939 7.527 1.00 54.66 94 ASP A C 1
ATOM 724 O O . ASP A 1 94 ? 23.081 16.864 8.296 1.00 54.66 94 ASP A O 1
ATOM 728 N N . ALA A 1 95 ? 21.633 15.330 7.561 1.00 47.38 95 ALA A N 1
ATOM 729 C CA . ALA A 1 95 ? 20.532 15.762 8.427 1.00 47.38 95 ALA A CA 1
ATOM 730 C C . ALA A 1 95 ? 20.667 15.213 9.877 1.00 47.38 95 ALA A C 1
ATOM 732 O O . ALA A 1 95 ? 20.598 13.993 10.068 1.00 47.38 95 ALA A O 1
ATOM 733 N N . PRO A 1 96 ? 20.829 16.069 10.911 1.00 47.62 96 PRO A N 1
ATOM 734 C CA . PRO A 1 96 ? 21.064 15.675 12.313 1.00 47.62 96 PRO A CA 1
ATOM 735 C C . PRO A 1 96 ? 20.004 14.766 12.960 1.00 47.62 96 PRO A C 1
ATOM 737 O O . PRO A 1 96 ? 20.248 14.142 13.994 1.00 47.62 96 PRO A O 1
ATOM 740 N N . GLU A 1 97 ? 18.808 14.691 12.392 1.00 51.69 97 GLU A N 1
ATOM 741 C CA . GLU A 1 97 ? 17.617 14.161 13.053 1.00 51.69 97 GLU A CA 1
ATOM 742 C C . GLU A 1 97 ? 17.354 12.672 12.767 1.00 51.69 97 GLU A C 1
ATOM 744 O O . GLU A 1 97 ? 16.482 12.063 13.396 1.00 51.69 97 GLU A O 1
ATOM 749 N N . GLN A 1 98 ? 18.156 12.055 11.887 1.00 44.09 98 GLN A N 1
ATOM 750 C CA . GLN A 1 98 ? 18.141 10.612 11.594 1.00 44.09 98 GLN A CA 1
ATOM 751 C C . GLN A 1 98 ? 18.489 9.723 12.808 1.00 44.09 98 GLN A C 1
ATOM 753 O O . GLN A 1 98 ? 18.245 8.520 12.783 1.00 44.09 98 GLN A O 1
ATOM 758 N N . ILE A 1 99 ? 19.025 10.287 13.894 1.00 46.19 99 ILE A N 1
ATOM 759 C CA . ILE A 1 99 ? 19.621 9.526 15.004 1.00 46.19 99 ILE A CA 1
ATOM 760 C C . ILE A 1 99 ? 18.581 8.980 16.027 1.00 46.19 99 ILE A C 1
ATOM 762 O O . ILE A 1 99 ? 18.944 8.163 16.869 1.00 46.19 99 ILE A O 1
ATOM 766 N N . ALA A 1 100 ? 17.288 9.357 15.988 1.00 49.28 100 ALA A N 1
ATOM 767 C CA . ALA A 1 100 ? 16.456 9.337 17.215 1.00 49.28 100 ALA A CA 1
ATOM 768 C C . ALA A 1 100 ? 15.079 8.599 17.264 1.00 49.28 100 ALA A C 1
ATOM 770 O O . ALA A 1 100 ? 14.356 8.814 18.236 1.00 49.28 100 ALA A O 1
ATOM 771 N N . SER A 1 101 ? 14.639 7.743 16.325 1.00 44.41 101 SER A N 1
ATOM 772 C CA . SER A 1 101 ? 13.207 7.312 16.274 1.00 44.41 101 SER A CA 1
ATOM 773 C C . SER A 1 101 ? 12.892 5.830 16.595 1.00 44.41 101 SER A C 1
ATOM 775 O O . SER A 1 101 ? 13.492 4.945 15.992 1.00 44.41 101 SER A O 1
ATOM 777 N N . GLY A 1 102 ? 11.866 5.532 17.418 1.00 42.38 102 GLY A N 1
ATOM 778 C CA . GLY A 1 102 ? 11.265 4.181 17.548 1.00 42.38 102 GLY A CA 1
ATOM 779 C C . GLY A 1 102 ? 9.883 4.136 18.245 1.00 42.38 102 GLY A C 1
ATOM 780 O O . GLY A 1 102 ? 9.685 4.901 19.185 1.00 42.38 102 GLY A O 1
ATOM 781 N N . LEU A 1 103 ? 8.951 3.254 17.800 1.00 49.06 103 LEU A N 1
ATOM 782 C CA . LEU A 1 103 ? 7.611 2.922 18.380 1.00 49.06 103 LEU A CA 1
ATOM 783 C C . LEU A 1 103 ? 7.073 1.519 17.921 1.00 49.06 103 LEU A C 1
ATOM 785 O O . LEU A 1 103 ? 7.633 0.935 16.998 1.00 49.06 103 LEU A O 1
ATOM 789 N N . GLY A 1 104 ? 6.020 0.974 18.580 1.00 42.88 104 GLY A N 1
ATOM 790 C CA . GLY A 1 104 ? 5.568 -0.452 18.566 1.00 42.88 104 GLY A CA 1
ATOM 791 C C . GLY A 1 104 ? 4.430 -0.910 17.603 1.00 42.88 104 GLY A C 1
ATOM 792 O O . GLY A 1 104 ? 3.936 -0.127 16.800 1.00 42.88 104 GLY A O 1
ATOM 793 N N . ALA A 1 105 ? 4.034 -2.202 17.682 1.00 45.09 105 ALA A N 1
ATOM 794 C CA . ALA A 1 105 ? 3.614 -3.048 16.537 1.00 45.09 105 ALA A CA 1
ATOM 795 C C . ALA A 1 105 ? 2.109 -3.401 16.323 1.00 45.09 105 ALA A C 1
ATOM 797 O O . ALA A 1 105 ? 1.754 -3.870 15.244 1.00 45.09 105 ALA A O 1
ATOM 798 N N . ASP A 1 106 ? 1.197 -3.195 17.275 1.00 49.41 106 ASP A N 1
ATOM 799 C CA . ASP A 1 106 ? -0.197 -3.708 17.217 1.00 49.41 106 ASP A CA 1
ATOM 800 C C . ASP A 1 106 ? -1.184 -2.842 16.403 1.00 49.41 106 ASP A C 1
ATOM 802 O O . ASP A 1 106 ? -2.341 -3.204 16.194 1.00 49.41 106 ASP A O 1
ATOM 806 N N . ARG A 1 107 ? -0.722 -1.698 15.894 1.00 60.62 107 ARG A N 1
ATOM 807 C CA . ARG A 1 107 ? -1.458 -0.802 14.980 1.00 60.62 107 ARG A CA 1
ATOM 808 C C . ARG A 1 107 ? -0.703 -0.569 13.678 1.00 60.62 107 ARG A C 1
ATOM 810 O O . ARG A 1 107 ? -0.867 0.460 13.026 1.00 60.62 107 ARG A O 1
ATOM 817 N N . VAL A 1 108 ? 0.159 -1.516 13.329 1.00 64.06 108 VAL A N 1
ATOM 818 C CA . VAL A 1 108 ? 1.088 -1.387 12.214 1.00 64.06 108 VAL A CA 1
ATOM 819 C C . VAL A 1 108 ? 0.547 -2.137 11.009 1.00 64.06 108 VAL A C 1
ATOM 821 O O . VAL A 1 108 ? 0.117 -3.285 11.108 1.00 64.06 108 VAL A O 1
ATOM 824 N N . GLY A 1 109 ? 0.562 -1.459 9.867 1.00 74.62 109 GLY A N 1
ATOM 825 C CA . GLY A 1 109 ? 0.492 -2.087 8.558 1.00 74.62 109 GLY A CA 1
ATOM 826 C C . GLY A 1 109 ? 1.815 -1.872 7.834 1.00 74.62 109 GLY A C 1
ATOM 827 O O . GLY A 1 109 ? 2.470 -0.848 8.039 1.00 74.62 109 GLY A O 1
ATOM 828 N N . ILE A 1 110 ? 2.218 -2.825 6.999 1.00 84.50 110 ILE A N 1
ATOM 829 C CA . ILE A 1 110 ? 3.431 -2.709 6.178 1.00 84.50 110 ILE A CA 1
ATOM 830 C C . ILE A 1 110 ? 3.026 -2.679 4.707 1.00 84.50 110 ILE A C 1
ATOM 832 O O . ILE A 1 110 ? 2.216 -3.495 4.280 1.00 84.50 110 ILE A O 1
ATOM 836 N N . LYS A 1 111 ? 3.601 -1.762 3.922 1.00 91.50 111 LYS A N 1
ATOM 837 C CA . LYS A 1 111 ? 3.448 -1.725 2.463 1.00 91.50 111 LYS A CA 1
ATOM 838 C C . LYS A 1 111 ? 4.767 -2.103 1.797 1.00 91.50 111 LYS A C 1
ATOM 840 O O . LYS A 1 111 ? 5.777 -1.453 2.048 1.00 91.50 111 LYS A O 1
ATOM 845 N N . LEU A 1 112 ? 4.746 -3.132 0.957 1.00 91.62 112 LEU A N 1
ATOM 846 C CA . LEU A 1 112 ? 5.911 -3.660 0.248 1.00 91.62 112 LEU A CA 1
ATOM 847 C C . LEU A 1 112 ? 5.686 -3.592 -1.256 1.00 91.62 112 LEU A C 1
ATOM 849 O O . LEU A 1 112 ? 4.577 -3.806 -1.737 1.00 91.62 112 LEU A O 1
ATOM 853 N N . ASN A 1 113 ? 6.758 -3.357 -2.000 1.00 90.94 113 ASN A N 1
ATOM 854 C CA . ASN A 1 113 ? 6.777 -3.474 -3.451 1.00 90.94 113 ASN A CA 1
ATOM 855 C C . ASN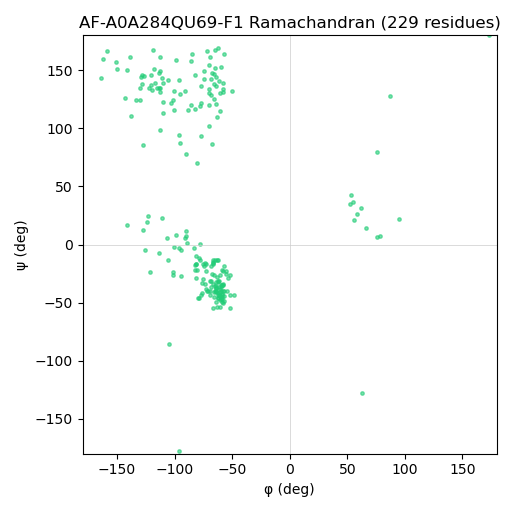 A 1 113 ? 7.946 -4.396 -3.834 1.00 90.94 113 ASN A C 1
ATOM 857 O O . ASN A 1 113 ? 9.049 -3.905 -4.054 1.00 90.94 113 ASN A O 1
ATOM 861 N N . PRO A 1 114 ? 7.733 -5.727 -3.834 1.00 89.12 114 PRO A N 1
ATOM 862 C CA . PRO A 1 114 ? 8.814 -6.703 -4.006 1.00 89.12 114 PRO A CA 1
ATOM 863 C C . PRO A 1 114 ? 9.470 -6.687 -5.387 1.00 89.12 114 PRO A C 1
ATOM 865 O O . PRO A 1 114 ? 10.537 -7.263 -5.564 1.00 89.12 114 PRO A O 1
ATOM 868 N N . THR A 1 115 ? 8.806 -6.078 -6.370 1.00 86.56 115 THR A N 1
ATOM 869 C CA . THR A 1 115 ? 9.150 -6.226 -7.783 1.00 86.56 115 THR A CA 1
ATOM 870 C C . THR A 1 115 ? 9.379 -4.915 -8.525 1.00 86.56 115 THR A C 1
ATOM 872 O O . THR A 1 115 ? 9.721 -4.972 -9.699 1.00 86.56 115 THR A O 1
ATOM 875 N N . GLY A 1 116 ? 9.168 -3.740 -7.922 1.00 83.31 116 GLY A N 1
ATOM 876 C CA . GLY A 1 116 ? 9.168 -2.487 -8.687 1.00 83.31 116 GLY A CA 1
ATOM 877 C C . GLY A 1 116 ? 10.538 -1.847 -8.894 1.00 83.31 116 GLY A C 1
ATOM 878 O O . GLY A 1 116 ? 11.476 -2.078 -8.137 1.00 83.31 116 GLY A O 1
ATOM 879 N N . GLY A 1 117 ? 10.595 -1.010 -9.934 1.00 81.75 117 GLY A N 1
ATOM 880 C CA . GLY A 1 117 ? 11.775 -0.274 -10.402 1.00 81.75 117 GLY A CA 1
ATOM 881 C C . GLY A 1 117 ? 11.840 1.196 -9.967 1.00 81.75 117 GLY A C 1
ATOM 882 O O . GLY A 1 117 ? 12.773 1.922 -10.316 1.00 81.75 117 GLY A O 1
ATOM 883 N N . TYR A 1 118 ? 10.821 1.680 -9.248 1.00 84.69 118 TYR A N 1
ATOM 884 C CA . TYR A 1 118 ? 10.667 3.102 -8.935 1.00 84.69 118 TYR A CA 1
ATOM 885 C C . TYR A 1 118 ? 11.851 3.637 -8.112 1.00 84.69 118 TYR A C 1
ATOM 887 O O . TYR A 1 118 ? 12.348 2.967 -7.206 1.00 84.69 118 TYR A O 1
ATOM 895 N N . ASN A 1 119 ? 12.287 4.867 -8.403 1.00 81.81 119 ASN A N 1
ATOM 896 C CA . ASN A 1 119 ? 13.462 5.501 -7.790 1.00 81.81 119 ASN A CA 1
ATOM 897 C C . ASN A 1 119 ? 14.764 4.682 -7.919 1.00 81.81 119 ASN A C 1
ATOM 899 O O . ASN A 1 119 ? 15.560 4.676 -6.980 1.00 81.81 119 ASN A O 1
ATOM 903 N N . ASP A 1 120 ? 14.978 3.989 -9.047 1.00 81.62 120 ASP A N 1
ATOM 904 C CA . ASP A 1 120 ? 16.161 3.148 -9.331 1.00 81.62 120 ASP A CA 1
ATOM 905 C C . ASP A 1 120 ? 16.374 2.022 -8.298 1.00 81.62 120 ASP A C 1
ATOM 907 O O . ASP A 1 120 ? 17.500 1.623 -7.976 1.00 81.62 120 ASP A O 1
ATOM 911 N N . ILE A 1 121 ? 15.298 1.570 -7.648 1.00 79.94 121 ILE A N 1
ATOM 912 C CA . ILE A 1 121 ? 15.348 0.372 -6.809 1.00 79.94 121 ILE A CA 1
ATOM 913 C C . 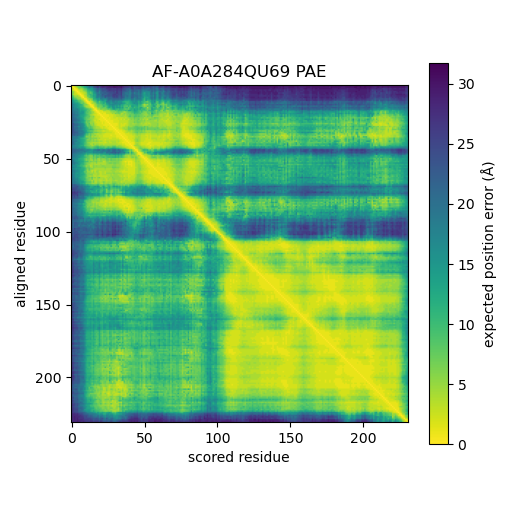ILE A 1 121 ? 15.334 -0.815 -7.762 1.00 79.94 121 ILE A C 1
ATOM 915 O O . ILE A 1 121 ? 14.426 -0.949 -8.570 1.00 79.94 121 ILE A O 1
ATOM 919 N N . ARG A 1 122 ? 16.359 -1.659 -7.687 1.00 80.19 122 ARG A N 1
ATOM 920 C CA . ARG A 1 122 ? 16.487 -2.848 -8.527 1.00 80.19 122 ARG A CA 1
ATOM 921 C C . ARG A 1 122 ? 17.066 -3.989 -7.721 1.00 80.19 122 ARG A C 1
ATOM 923 O O . ARG A 1 122 ? 17.862 -3.767 -6.808 1.00 80.19 122 ARG A O 1
ATOM 930 N N . MET A 1 123 ? 16.690 -5.198 -8.097 1.00 83.69 123 MET A N 1
ATOM 931 C CA . MET A 1 123 ? 17.271 -6.418 -7.564 1.00 83.69 123 MET A CA 1
ATOM 932 C C . MET A 1 123 ? 17.223 -7.524 -8.621 1.00 83.69 123 MET A C 1
ATOM 934 O O . MET A 1 123 ? 16.323 -7.510 -9.462 1.00 83.69 123 MET A O 1
ATOM 938 N N . PRO A 1 124 ? 18.165 -8.477 -8.607 1.00 83.94 124 PRO A N 1
ATOM 939 C CA . PRO A 1 124 ? 18.051 -9.709 -9.377 1.00 83.94 124 PRO A CA 1
ATOM 940 C C . PRO A 1 124 ? 16.813 -10.518 -8.975 1.00 83.94 124 PRO A C 1
ATOM 942 O O . PRO A 1 124 ? 16.364 -10.469 -7.826 1.00 83.94 124 PRO A O 1
ATOM 945 N N . PHE A 1 125 ? 16.289 -11.314 -9.909 1.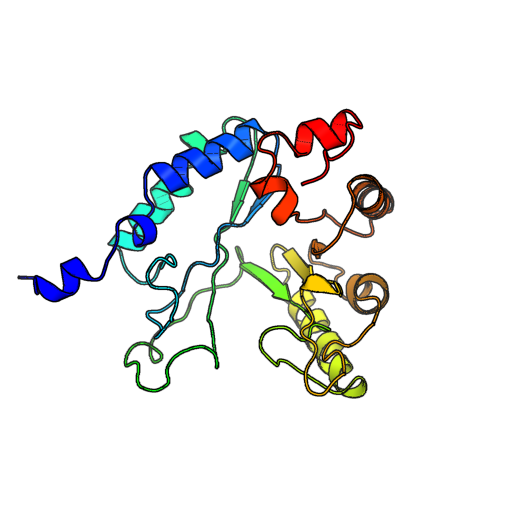00 83.69 125 PHE A N 1
ATOM 946 C CA . PHE A 1 125 ? 15.133 -12.174 -9.655 1.00 83.69 125 PHE A CA 1
ATOM 947 C C . PHE A 1 125 ? 15.386 -13.143 -8.498 1.00 83.69 125 PHE A C 1
ATOM 949 O O . PHE A 1 125 ? 14.523 -13.343 -7.652 1.00 83.69 125 PHE A O 1
ATOM 956 N N . GLU A 1 126 ? 16.586 -13.701 -8.407 1.00 84.75 126 GLU A N 1
ATOM 957 C CA . GLU A 1 126 ? 16.990 -14.646 -7.369 1.00 84.75 126 GLU A CA 1
ATOM 958 C C . GLU A 1 126 ? 16.927 -14.031 -5.966 1.00 84.75 126 GLU A C 1
ATOM 960 O O . GLU A 1 126 ? 16.612 -14.716 -4.992 1.00 84.75 126 GLU A O 1
ATOM 965 N N . GLU A 1 127 ? 17.175 -12.726 -5.855 1.00 84.00 127 GLU A N 1
ATOM 966 C CA . GLU A 1 127 ? 17.136 -12.021 -4.578 1.00 84.00 127 GLU A CA 1
ATOM 967 C C . GLU A 1 127 ? 15.703 -11.779 -4.094 1.00 84.00 127 GLU A C 1
ATOM 969 O O . GLU A 1 127 ? 15.499 -11.548 -2.904 1.00 84.00 127 GLU A O 1
ATOM 974 N N . THR A 1 128 ? 14.686 -11.892 -4.960 1.00 82.56 128 THR A N 1
ATOM 975 C CA . THR A 1 128 ? 13.272 -11.765 -4.552 1.00 82.56 128 THR A CA 1
ATOM 976 C C . THR A 1 128 ? 12.871 -12.793 -3.495 1.00 82.56 128 THR A C 1
ATOM 978 O O . THR A 1 128 ? 11.978 -12.539 -2.689 1.00 82.56 128 THR A O 1
ATOM 981 N N . LEU A 1 129 ? 13.610 -13.905 -3.392 1.00 81.94 129 LEU A N 1
ATOM 982 C CA . LEU A 1 129 ? 13.468 -14.892 -2.320 1.00 81.94 129 LEU A CA 1
ATOM 983 C C . LEU A 1 129 ? 13.604 -14.279 -0.917 1.00 81.94 129 LEU A C 1
ATOM 985 O O . LEU A 1 129 ? 13.024 -14.807 0.034 1.00 81.94 129 LEU A O 1
ATOM 989 N N . GLN A 1 130 ? 14.301 -13.150 -0.766 1.00 86.00 130 GLN A N 1
ATOM 990 C CA . GLN A 1 130 ? 14.371 -12.442 0.512 1.00 86.00 130 GLN A CA 1
ATOM 991 C C . GLN A 1 130 ? 12.993 -11.951 0.980 1.00 86.00 130 GLN A C 1
ATOM 993 O O . GLN A 1 130 ? 12.718 -11.946 2.182 1.00 86.00 130 GLN A O 1
ATOM 998 N N . PHE A 1 131 ? 12.096 -11.603 0.048 1.00 91.31 131 PHE A N 1
ATOM 999 C CA . PHE A 1 131 ? 10.723 -11.233 0.379 1.00 91.31 131 PHE A CA 1
ATOM 1000 C C . PHE A 1 131 ? 9.925 -12.432 0.879 1.00 91.31 131 PHE A C 1
ATOM 1002 O O . PHE A 1 131 ? 9.112 -12.250 1.779 1.00 91.31 131 PHE A O 1
ATOM 1009 N N . ASN A 1 132 ? 10.207 -13.656 0.416 1.00 91.38 132 ASN A N 1
ATOM 1010 C CA . ASN A 1 132 ? 9.572 -14.848 0.986 1.00 91.38 132 ASN A CA 1
ATOM 1011 C C . ASN A 1 132 ? 9.883 -14.974 2.478 1.00 91.38 132 ASN A C 1
ATOM 1013 O O . ASN A 1 132 ? 8.978 -15.187 3.286 1.00 91.38 132 ASN A O 1
ATOM 1017 N N . TYR A 1 133 ? 11.157 -14.807 2.843 1.00 91.56 133 TYR A N 1
ATOM 1018 C CA . TYR A 1 133 ? 11.580 -14.823 4.239 1.00 91.56 133 TYR A CA 1
ATOM 1019 C C . TYR A 1 133 ? 10.946 -13.669 5.024 1.00 91.56 133 TYR A C 1
ATOM 1021 O O . TYR A 1 133 ? 10.261 -13.910 6.014 1.00 91.56 133 TYR A O 1
ATOM 1029 N N . PHE A 1 134 ? 11.105 -12.428 4.553 1.00 92.00 134 PHE A N 1
ATOM 1030 C CA . PHE A 1 134 ? 10.591 -11.243 5.241 1.00 92.00 134 PHE A CA 1
ATOM 1031 C C . PHE A 1 134 ? 9.079 -11.314 5.474 1.00 92.00 134 PHE A C 1
ATOM 1033 O O . PHE A 1 134 ? 8.620 -11.116 6.595 1.00 92.00 134 PHE A O 1
ATOM 1040 N N . ILE A 1 135 ? 8.303 -11.642 4.439 1.00 94.06 135 ILE A N 1
ATOM 1041 C CA . ILE A 1 135 ? 6.840 -11.735 4.517 1.00 94.06 135 ILE A CA 1
ATOM 1042 C C . ILE A 1 135 ? 6.426 -12.862 5.470 1.00 94.06 135 ILE A C 1
ATOM 1044 O O . ILE A 1 135 ? 5.523 -12.666 6.283 1.00 94.06 135 ILE A O 1
ATOM 1048 N N . SER A 1 136 ? 7.121 -14.004 5.441 1.00 92.06 136 SER A N 1
ATOM 1049 C CA . SER A 1 136 ? 6.855 -15.110 6.371 1.00 92.06 136 SER A CA 1
ATOM 1050 C C . SER A 1 136 ? 7.146 -14.734 7.828 1.00 92.06 136 SER A C 1
ATOM 1052 O O . SER A 1 136 ? 6.408 -15.147 8.720 1.00 92.06 136 SER A O 1
ATOM 1054 N N . GLU A 1 137 ? 8.195 -13.950 8.099 1.00 88.00 137 GLU A N 1
ATOM 1055 C CA . GLU A 1 137 ? 8.474 -13.446 9.451 1.00 88.00 137 GLU A CA 1
ATOM 1056 C C . GLU A 1 137 ? 7.461 -12.380 9.884 1.00 88.00 137 GLU A C 1
ATOM 1058 O O . GLU A 1 137 ? 6.994 -12.412 11.023 1.00 88.00 137 GLU A O 1
ATOM 1063 N N . VAL A 1 138 ? 7.062 -11.479 8.979 1.00 85.31 138 VAL A N 1
ATOM 1064 C CA . VAL A 1 138 ? 6.016 -10.480 9.245 1.00 85.31 138 VAL A CA 1
ATOM 1065 C C . VAL A 1 138 ? 4.689 -11.149 9.599 1.00 85.31 138 VAL A C 1
ATOM 1067 O O . VAL A 1 138 ? 4.028 -10.704 10.536 1.00 85.31 138 VAL A O 1
ATOM 1070 N N . ASP A 1 139 ? 4.317 -12.246 8.932 1.00 89.75 139 ASP A N 1
ATOM 1071 C CA . ASP A 1 139 ? 3.074 -12.962 9.246 1.00 89.75 139 ASP A CA 1
ATOM 1072 C C . ASP A 1 139 ? 3.038 -13.475 10.696 1.00 89.75 139 ASP A C 1
ATOM 1074 O O . ASP A 1 139 ? 1.994 -13.443 11.353 1.00 89.75 139 ASP A O 1
ATOM 1078 N N . LYS A 1 140 ? 4.191 -13.889 11.243 1.00 84.12 140 LYS A N 1
ATOM 1079 C CA . LYS A 1 140 ? 4.299 -14.346 12.641 1.00 84.12 140 LYS A CA 1
ATOM 1080 C C . LYS A 1 140 ? 4.038 -13.229 13.646 1.00 84.12 140 LYS A C 1
ATOM 1082 O O . LYS A 1 140 ? 3.618 -13.521 14.766 1.00 84.12 140 LYS A O 1
ATOM 1087 N N . LEU A 1 141 ? 4.274 -11.973 13.263 1.00 78.50 141 LEU A N 1
ATOM 1088 C CA . LEU A 1 141 ? 4.026 -10.805 14.111 1.00 78.50 141 LEU A CA 1
ATOM 1089 C C . LEU A 1 141 ? 2.532 -10.487 14.245 1.00 78.50 141 LEU A C 1
ATOM 1091 O O . LEU A 1 141 ? 2.165 -9.751 15.158 1.00 78.50 141 LEU A O 1
ATOM 1095 N N . ARG A 1 142 ? 1.677 -11.052 13.375 1.00 81.00 142 ARG A N 1
ATOM 1096 C CA . ARG A 1 142 ? 0.217 -10.844 13.371 1.00 81.00 142 ARG A CA 1
ATOM 1097 C C . ARG A 1 142 ? -0.149 -9.356 13.346 1.00 81.00 142 ARG A C 1
ATOM 1099 O O . ARG A 1 142 ? -1.014 -8.904 14.098 1.00 81.00 142 ARG A O 1
ATOM 1106 N N . ILE A 1 143 ? 0.561 -8.589 12.520 1.00 77.69 143 ILE A N 1
ATOM 1107 C CA . ILE A 1 143 ? 0.280 -7.164 12.331 1.00 77.69 143 ILE A CA 1
ATOM 1108 C C . ILE A 1 143 ? -1.106 -6.972 11.695 1.00 77.69 143 ILE A C 1
ATOM 1110 O O . ILE A 1 143 ? -1.715 -7.924 11.209 1.00 77.69 143 ILE A O 1
ATOM 1114 N N . ALA A 1 144 ? -1.627 -5.744 11.686 1.00 77.06 144 ALA A N 1
ATOM 1115 C CA . ALA A 1 144 ? -3.001 -5.499 11.245 1.00 77.06 144 ALA A CA 1
ATOM 1116 C C . ALA A 1 144 ? -3.219 -5.884 9.772 1.00 77.06 144 ALA A C 1
ATOM 1118 O O . ALA A 1 144 ? -4.236 -6.490 9.433 1.00 77.06 144 ALA A O 1
ATOM 1119 N N . TYR A 1 145 ? -2.266 -5.529 8.905 1.00 88.56 145 TYR A N 1
ATOM 1120 C CA . TYR A 1 145 ? -2.287 -5.912 7.498 1.00 88.56 145 TYR A CA 1
ATOM 1121 C C . TYR A 1 145 ? -0.922 -5.763 6.814 1.00 88.56 145 TYR A C 1
ATOM 1123 O O . TYR A 1 145 ? -0.070 -4.975 7.230 1.00 88.56 145 TYR A O 1
ATOM 1131 N N . VAL A 1 146 ? -0.757 -6.460 5.693 1.00 91.62 146 VAL A N 1
ATOM 1132 C CA . VAL A 1 146 ? 0.290 -6.202 4.700 1.00 91.62 146 VAL A CA 1
ATOM 1133 C C . VAL A 1 146 ? -0.367 -5.716 3.414 1.00 91.62 146 VAL A C 1
ATOM 1135 O O . VAL A 1 146 ? -1.362 -6.271 2.963 1.00 91.62 146 VAL A O 1
ATOM 1138 N N . THR A 1 147 ? 0.180 -4.659 2.823 1.00 96.12 147 THR A N 1
ATOM 1139 C CA . THR A 1 147 ? -0.128 -4.245 1.455 1.00 96.12 147 THR A CA 1
ATOM 1140 C C . THR A 1 147 ? 1.011 -4.662 0.547 1.00 96.12 147 THR A C 1
ATOM 1142 O O . THR A 1 147 ? 2.145 -4.227 0.746 1.00 96.12 147 THR A O 1
ATOM 1145 N N . LEU A 1 148 ? 0.710 -5.456 -0.467 1.00 95.19 148 LEU A N 1
ATOM 1146 C CA . LEU A 1 148 ? 1.626 -5.723 -1.563 1.00 95.19 148 LEU A CA 1
ATOM 1147 C C . LEU A 1 148 ? 1.297 -4.779 -2.723 1.00 95.19 148 LEU A C 1
ATOM 1149 O O . LEU A 1 148 ? 0.146 -4.401 -2.937 1.00 95.19 148 LEU A O 1
ATOM 1153 N N . VAL A 1 149 ? 2.329 -4.298 -3.403 1.00 93.31 149 VAL A N 1
ATOM 1154 C CA . VAL A 1 149 ? 2.199 -3.474 -4.604 1.00 93.31 149 VAL A CA 1
ATOM 1155 C C . VAL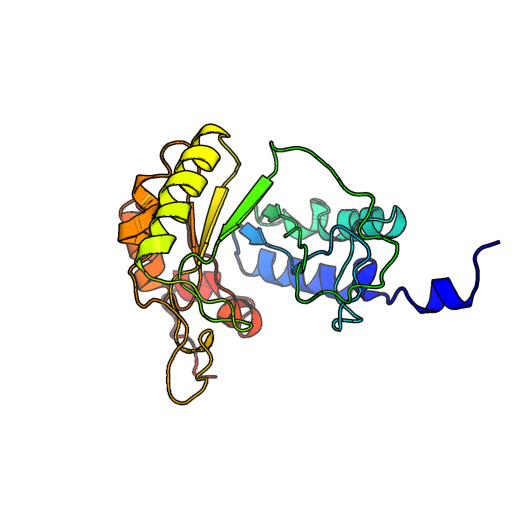 A 1 149 ? 2.679 -4.313 -5.768 1.00 93.31 149 VAL A C 1
ATOM 1157 O O . VAL A 1 149 ? 3.876 -4.617 -5.841 1.00 93.31 149 VAL A O 1
ATOM 1160 N N . ARG A 1 150 ? 1.760 -4.667 -6.665 1.00 91.62 150 ARG A N 1
ATOM 1161 C CA . ARG A 1 150 ? 2.083 -5.410 -7.881 1.00 91.62 150 ARG A CA 1
ATOM 1162 C C . ARG A 1 150 ? 2.836 -4.558 -8.898 1.00 91.62 150 ARG A C 1
ATOM 1164 O O . ARG A 1 150 ? 2.879 -3.329 -8.804 1.00 91.62 150 ARG A O 1
ATOM 1171 N N . TYR A 1 151 ? 3.406 -5.230 -9.894 1.00 90.50 151 TYR A N 1
ATOM 1172 C CA . TYR A 1 151 ? 3.987 -4.554 -11.046 1.00 90.50 151 TYR A CA 1
ATOM 1173 C C . TYR A 1 151 ? 2.934 -3.691 -11.754 1.00 90.50 151 TYR A C 1
ATOM 1175 O O . TYR A 1 151 ? 1.817 -4.137 -12.020 1.00 90.50 151 TYR A O 1
ATOM 1183 N N . ALA A 1 152 ? 3.314 -2.458 -12.073 1.00 88.50 152 ALA A N 1
ATOM 1184 C CA . ALA A 1 152 ? 2.561 -1.584 -12.951 1.00 88.50 152 ALA A CA 1
ATOM 1185 C C . ALA A 1 152 ? 3.549 -0.785 -13.798 1.00 88.50 152 ALA A C 1
ATOM 1187 O O . ALA A 1 152 ? 4.419 -0.109 -13.253 1.00 88.50 152 ALA A O 1
ATOM 1188 N N . GLU A 1 153 ? 3.387 -0.846 -15.116 1.00 87.62 153 GLU A N 1
ATOM 1189 C CA . GLU A 1 153 ? 4.312 -0.254 -16.089 1.00 87.62 153 GLU A CA 1
ATOM 1190 C C . GLU A 1 153 ? 4.559 1.242 -15.838 1.00 87.62 153 GLU A C 1
ATOM 1192 O O . GLU A 1 153 ? 5.695 1.700 -15.864 1.00 87.62 153 GLU A O 1
ATOM 1197 N N . PHE A 1 154 ? 3.522 2.003 -15.473 1.00 87.00 154 PHE A N 1
ATOM 1198 C CA . PHE A 1 154 ? 3.649 3.440 -15.196 1.00 87.00 154 PHE A CA 1
ATOM 1199 C C . PHE A 1 154 ? 4.501 3.781 -13.954 1.00 87.00 154 PHE A C 1
ATOM 1201 O O . PHE A 1 154 ? 4.859 4.942 -13.765 1.00 87.00 154 PHE A O 1
ATOM 1208 N N . LEU A 1 155 ? 4.791 2.804 -13.084 1.00 86.19 155 LEU A N 1
ATOM 1209 C CA . LEU A 1 155 ? 5.673 2.955 -11.918 1.00 86.19 155 LEU A CA 1
ATOM 1210 C C . LEU A 1 155 ? 7.110 2.498 -12.201 1.00 86.19 155 LEU A C 1
ATOM 1212 O O . LEU A 1 155 ? 7.959 2.599 -11.316 1.00 86.19 155 LEU A O 1
ATOM 1216 N N . ASP A 1 156 ? 7.381 1.975 -13.393 1.00 88.75 156 ASP A N 1
ATOM 1217 C CA . ASP A 1 156 ? 8.653 1.362 -13.742 1.00 88.75 156 ASP A CA 1
ATOM 1218 C C . ASP A 1 156 ? 9.394 2.199 -14.794 1.00 88.75 156 ASP A C 1
ATOM 1220 O O . ASP A 1 156 ? 9.069 2.134 -15.983 1.00 88.75 156 ASP A O 1
ATOM 1224 N N . PRO A 1 157 ? 10.364 3.029 -14.373 1.00 86.56 157 PRO A N 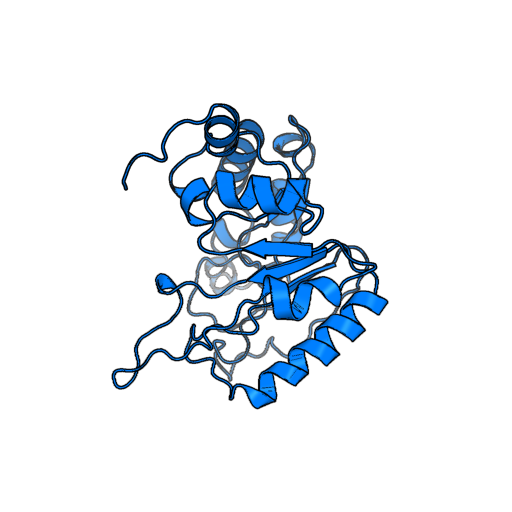1
ATOM 1225 C CA . PRO A 1 157 ? 11.087 3.887 -15.295 1.00 86.56 157 PRO A CA 1
ATOM 1226 C C . PRO A 1 157 ? 11.924 3.059 -16.274 1.00 86.56 157 PRO A C 1
ATOM 1228 O O . PRO A 1 157 ? 12.499 2.031 -15.923 1.00 86.56 157 PRO A O 1
ATOM 1231 N N . ILE A 1 158 ? 12.049 3.565 -17.500 1.00 88.44 158 ILE A N 1
ATOM 1232 C CA . ILE A 1 158 ? 12.979 3.023 -18.490 1.00 88.44 158 ILE A CA 1
ATOM 1233 C C . ILE A 1 158 ? 14.326 3.720 -18.298 1.00 88.44 158 ILE A C 1
ATOM 1235 O O . ILE A 1 158 ? 14.435 4.929 -18.512 1.00 88.44 158 ILE A O 1
ATOM 1239 N N . ILE A 1 159 ? 15.352 2.961 -17.918 1.00 85.00 159 ILE A N 1
ATOM 1240 C CA . ILE A 1 159 ? 16.742 3.427 -17.828 1.00 85.00 159 ILE A CA 1
ATOM 1241 C C . ILE A 1 159 ? 17.580 2.581 -18.784 1.00 85.00 159 ILE A C 1
ATOM 1243 O O . ILE A 1 159 ? 17.418 1.366 -18.856 1.00 85.00 159 ILE A O 1
ATOM 1247 N N . ASP A 1 160 ? 18.426 3.233 -19.583 1.00 87.69 160 ASP A N 1
ATOM 1248 C CA . ASP A 1 160 ? 19.267 2.579 -20.596 1.00 87.69 160 ASP A CA 1
ATOM 1249 C C . ASP A 1 160 ? 18.482 1.657 -21.553 1.00 87.69 160 ASP A C 1
ATOM 1251 O O . ASP A 1 160 ? 18.955 0.615 -22.005 1.00 87.69 160 ASP A O 1
ATOM 1255 N N . GLY A 1 161 ? 17.246 2.056 -21.872 1.00 88.12 161 GLY A N 1
ATOM 1256 C CA . GLY A 1 161 ? 16.367 1.346 -22.802 1.00 88.12 161 GLY A CA 1
ATOM 1257 C C . GLY A 1 161 ? 15.677 0.109 -22.223 1.00 88.12 161 GLY A C 1
ATOM 1258 O O . GLY A 1 161 ? 15.024 -0.605 -22.981 1.00 88.12 161 GLY A O 1
ATOM 1259 N N . SER A 1 162 ? 15.794 -0.145 -20.916 1.00 84.88 162 SER A N 1
ATOM 1260 C CA . SER A 1 162 ? 15.160 -1.288 -20.253 1.00 84.88 162 SER A CA 1
ATOM 1261 C C . SER A 1 162 ? 14.356 -0.871 -19.024 1.00 84.88 162 SER A C 1
ATOM 1263 O O . SER A 1 162 ? 14.714 0.058 -18.302 1.00 84.88 162 SER A O 1
ATOM 1265 N N . HIS A 1 163 ? 13.264 -1.591 -18.794 1.00 87.38 163 HIS A N 1
ATOM 1266 C CA . HIS A 1 163 ? 12.523 -1.576 -17.539 1.00 87.38 163 HIS A CA 1
ATOM 1267 C C . HIS A 1 163 ? 13.388 -2.122 -16.397 1.00 87.38 163 HIS A C 1
ATOM 1269 O O . HIS A 1 163 ? 14.182 -3.043 -16.607 1.00 87.38 163 HIS A O 1
ATOM 1275 N N . LEU A 1 164 ? 13.244 -1.553 -15.200 1.00 85.75 164 LEU A N 1
ATOM 1276 C CA . LEU A 1 164 ? 14.029 -1.948 -14.027 1.00 85.75 164 LEU A CA 1
ATOM 1277 C C . LEU A 1 164 ? 13.309 -2.978 -13.158 1.00 85.75 164 LEU A C 1
ATOM 1279 O O . LEU A 1 164 ? 13.957 -3.734 -12.432 1.00 85.75 164 LEU A O 1
ATOM 1283 N N . ALA A 1 165 ? 11.979 -2.978 -13.196 1.00 87.38 165 ALA A N 1
ATOM 1284 C CA . ALA A 1 165 ? 11.159 -3.865 -12.394 1.00 87.38 165 ALA A CA 1
ATOM 1285 C C . ALA A 1 165 ? 11.246 -5.324 -12.858 1.00 87.38 165 ALA A C 1
ATOM 1287 O O . ALA A 1 165 ? 11.434 -5.648 -14.032 1.00 87.38 165 ALA A O 1
ATOM 1288 N N . ILE A 1 166 ? 10.986 -6.224 -11.917 1.00 87.44 166 ILE A N 1
ATOM 1289 C CA . ILE A 1 166 ? 10.777 -7.640 -12.191 1.00 87.44 166 ILE A CA 1
ATOM 1290 C C . ILE A 1 166 ? 9.304 -7.849 -12.549 1.00 87.44 166 ILE A C 1
ATOM 1292 O O . ILE A 1 166 ? 8.410 -7.620 -11.737 1.00 87.44 166 ILE A O 1
ATOM 1296 N N . GLN A 1 167 ? 9.027 -8.360 -13.746 1.00 84.38 167 GLN A N 1
ATOM 1297 C CA . GLN A 1 167 ? 7.661 -8.691 -14.161 1.00 84.38 167 GLN A CA 1
ATOM 1298 C C . GLN A 1 167 ? 7.224 -10.054 -13.594 1.00 84.38 167 GLN A C 1
ATOM 1300 O O . GLN A 1 167 ? 7.117 -11.048 -14.308 1.00 84.38 167 GLN A O 1
ATOM 1305 N N . GLN A 1 168 ? 7.006 -10.107 -12.279 1.00 86.88 168 GLN A N 1
ATOM 1306 C CA . GLN A 1 168 ? 6.483 -11.271 -11.557 1.00 86.88 168 GLN A CA 1
ATOM 1307 C C . GLN A 1 168 ? 5.064 -10.992 -11.046 1.00 86.88 168 GLN A C 1
ATOM 1309 O O . GLN A 1 168 ? 4.760 -9.892 -10.580 1.00 86.88 168 GLN A O 1
ATOM 1314 N N . ASP A 1 169 ? 4.212 -12.020 -11.070 1.00 90.75 169 ASP A N 1
ATOM 1315 C CA . ASP A 1 169 ? 2.926 -11.998 -10.372 1.00 90.75 169 ASP A CA 1
ATOM 1316 C C . ASP A 1 169 ? 3.140 -12.051 -8.848 1.00 90.75 169 ASP A C 1
ATOM 1318 O O . ASP A 1 169 ? 3.421 -13.101 -8.265 1.00 90.75 169 ASP A O 1
ATOM 1322 N N . VAL A 1 170 ? 3.004 -10.886 -8.214 1.00 92.62 170 VAL A N 1
ATOM 1323 C CA . VAL A 1 170 ? 3.169 -10.679 -6.769 1.00 92.62 170 VAL A CA 1
ATOM 1324 C C . VAL A 1 170 ? 2.125 -11.451 -5.958 1.00 92.62 170 VAL A C 1
ATOM 1326 O O . VAL A 1 170 ? 2.453 -11.989 -4.899 1.00 92.62 170 VAL A O 1
ATOM 1329 N N . ILE A 1 171 ? 0.895 -11.578 -6.462 1.00 92.81 171 ILE A N 1
ATOM 1330 C CA . ILE A 1 171 ? -0.183 -12.262 -5.741 1.00 92.81 171 ILE A CA 1
ATOM 1331 C C . ILE A 1 171 ? 0.154 -13.742 -5.638 1.00 92.81 171 ILE A C 1
ATOM 1333 O O . ILE A 1 171 ? 0.230 -14.293 -4.538 1.00 92.81 171 ILE A O 1
ATOM 1337 N N . SER A 1 172 ? 0.416 -14.372 -6.785 1.00 92.31 172 SER A N 1
ATOM 1338 C CA . SER A 1 172 ? 0.752 -15.795 -6.844 1.00 92.31 172 SER A CA 1
ATOM 1339 C C . SER A 1 172 ? 2.043 -16.124 -6.091 1.00 92.31 172 SER A C 1
ATOM 1341 O O . SER A 1 172 ? 2.163 -17.215 -5.537 1.00 92.31 172 SER A O 1
ATOM 1343 N N . ALA A 1 173 ? 3.000 -15.193 -6.045 1.00 92.12 173 ALA A N 1
ATOM 1344 C CA . ALA A 1 173 ? 4.278 -15.402 -5.375 1.00 92.12 173 ALA A CA 1
ATOM 1345 C C . ALA A 1 173 ? 4.194 -15.312 -3.841 1.00 92.12 173 ALA A C 1
ATOM 1347 O O . ALA A 1 173 ? 4.813 -16.125 -3.155 1.00 92.12 173 ALA A O 1
ATOM 1348 N N . TYR A 1 174 ? 3.450 -14.343 -3.293 1.00 95.12 174 TYR A N 1
ATOM 1349 C CA . TYR A 1 174 ? 3.614 -13.962 -1.883 1.00 95.12 174 TYR A CA 1
ATOM 1350 C C . TYR A 1 174 ? 2.358 -14.090 -1.020 1.00 95.12 174 TYR A C 1
ATOM 1352 O O . TYR A 1 174 ? 2.486 -14.257 0.193 1.00 95.12 174 TYR A O 1
ATOM 1360 N N . VAL A 1 175 ? 1.148 -14.049 -1.590 1.00 95.38 175 VAL A N 1
ATOM 1361 C CA . VAL A 1 175 ? -0.091 -14.024 -0.785 1.00 95.38 175 VAL A CA 1
ATOM 1362 C C . VAL A 1 175 ? -0.235 -15.270 0.089 1.00 95.38 175 VAL A C 1
ATOM 1364 O O . VAL A 1 175 ? -0.607 -15.160 1.254 1.00 95.38 175 VAL A O 1
ATOM 1367 N N . SER A 1 176 ? 0.150 -16.451 -0.405 1.00 95.62 176 SER A N 1
ATOM 1368 C CA . SER A 1 176 ? 0.066 -17.703 0.368 1.00 95.62 176 SER A CA 1
ATOM 1369 C C . SER A 1 176 ? 0.975 -17.754 1.605 1.00 95.62 176 SER A C 1
ATOM 1371 O O . SER A 1 176 ? 0.837 -18.659 2.434 1.00 95.62 176 SER A O 1
ATOM 1373 N N . LEU A 1 177 ? 1.925 -16.821 1.724 1.00 95.94 177 LEU A N 1
ATOM 1374 C CA . LEU A 1 177 ? 2.816 -16.709 2.879 1.00 95.94 177 LEU A CA 1
ATOM 1375 C C . LEU A 1 177 ? 2.143 -15.998 4.065 1.00 95.94 177 LEU A C 1
ATOM 1377 O O . LEU A 1 177 ? 2.558 -16.206 5.202 1.00 95.94 177 LEU A O 1
ATOM 1381 N N . LEU A 1 178 ? 1.093 -15.206 3.818 1.00 94.25 178 LEU A N 1
ATOM 1382 C CA . LEU A 1 178 ? 0.359 -14.442 4.830 1.00 94.25 178 LEU A CA 1
ATOM 1383 C C . LEU A 1 178 ? -0.878 -15.224 5.286 1.00 94.25 178 LEU A C 1
ATOM 1385 O O . LEU A 1 178 ? -1.930 -15.177 4.654 1.00 94.25 178 LEU A O 1
ATOM 1389 N N . LYS A 1 179 ? -0.752 -15.979 6.381 1.00 94.06 179 LYS A N 1
ATOM 1390 C CA . LYS A 1 179 ? -1.822 -16.851 6.904 1.00 94.06 179 LYS A CA 1
ATOM 1391 C C . LYS A 1 179 ? -2.555 -16.250 8.097 1.00 94.06 179 LYS A C 1
ATOM 1393 O O . LYS A 1 179 ? -3.690 -16.62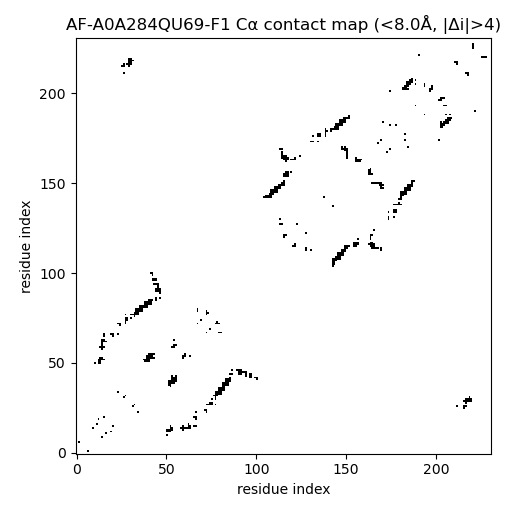5 8.375 1.00 94.06 179 LYS A O 1
ATOM 1398 N N . ASN A 1 180 ? -1.887 -15.374 8.840 1.00 88.69 180 ASN A N 1
ATOM 1399 C CA . ASN A 1 180 ? -2.375 -14.792 10.088 1.00 88.69 180 ASN A CA 1
ATOM 1400 C C . ASN A 1 180 ? -2.639 -13.286 9.973 1.00 88.69 180 ASN A C 1
ATOM 1402 O O . ASN A 1 180 ? -3.171 -12.695 10.912 1.00 88.69 180 ASN A O 1
ATOM 1406 N N . THR A 1 181 ? -2.261 -12.683 8.848 1.00 86.38 181 THR A N 1
ATOM 1407 C CA . THR A 1 181 ? -2.306 -11.244 8.595 1.00 86.38 181 THR A CA 1
ATOM 1408 C C . THR A 1 181 ? -3.190 -10.956 7.388 1.00 86.38 181 THR A C 1
ATOM 1410 O O . THR A 1 181 ? -3.093 -11.644 6.374 1.00 86.38 181 THR A O 1
ATOM 1413 N N . LEU A 1 182 ? -4.041 -9.928 7.467 1.00 92.38 182 LEU A N 1
ATOM 1414 C CA . LEU A 1 182 ? -4.840 -9.509 6.314 1.00 92.38 182 LEU A CA 1
ATOM 1415 C C . LEU A 1 182 ? -3.929 -9.002 5.194 1.00 92.38 182 LEU A C 1
ATOM 1417 O O . LEU A 1 182 ? -3.005 -8.226 5.443 1.00 92.38 182 LEU A O 1
ATOM 1421 N N . VAL A 1 183 ? -4.219 -9.397 3.959 1.00 95.62 183 VAL A N 1
ATOM 1422 C CA . VAL A 1 183 ? -3.463 -8.958 2.786 1.00 95.62 183 VAL A CA 1
ATOM 1423 C C . VAL A 1 183 ? -4.312 -8.069 1.889 1.00 95.62 183 VAL A C 1
ATOM 1425 O O . VAL A 1 183 ? -5.452 -8.393 1.552 1.00 95.62 183 VAL A O 1
ATOM 1428 N N . PHE A 1 184 ? -3.736 -6.935 1.511 1.00 96.38 184 PHE A N 1
ATOM 1429 C CA . PHE A 1 184 ? -4.281 -6.007 0.533 1.00 96.38 184 PHE A CA 1
ATOM 1430 C C . PHE A 1 184 ? -3.325 -5.902 -0.651 1.00 96.38 184 PHE A C 1
ATOM 1432 O O . PHE A 1 184 ? -2.111 -6.006 -0.485 1.00 96.38 184 PHE A O 1
ATOM 1439 N N . GLU A 1 185 ? -3.864 -5.626 -1.832 1.00 95.19 185 GLU A N 1
ATOM 1440 C CA . GLU A 1 185 ? -3.069 -5.331 -3.028 1.00 95.19 185 GLU A CA 1
ATOM 1441 C C . GLU A 1 185 ? -3.233 -3.882 -3.483 1.00 95.19 185 GLU A C 1
ATOM 1443 O O . GLU A 1 185 ? -4.181 -3.179 -3.112 1.00 95.19 185 GLU A O 1
ATOM 1448 N N . ASN A 1 186 ? -2.286 -3.415 -4.290 1.00 94.50 186 ASN A N 1
ATOM 1449 C CA . ASN A 1 186 ? -2.267 -2.061 -4.824 1.00 94.50 186 ASN A CA 1
ATOM 1450 C C . ASN A 1 186 ? -1.570 -2.005 -6.192 1.00 94.50 186 ASN A C 1
ATOM 1452 O O . ASN A 1 186 ? -0.701 -2.818 -6.477 1.00 94.50 186 ASN A O 1
ATOM 1456 N N . ALA A 1 187 ? -1.907 -0.960 -6.960 1.00 91.62 187 ALA A N 1
ATOM 1457 C CA . ALA A 1 187 ? -1.453 -0.616 -8.315 1.00 91.62 187 ALA A CA 1
ATOM 1458 C C . ALA A 1 187 ? -2.257 -1.254 -9.461 1.00 91.62 187 ALA A C 1
ATOM 1460 O O . ALA A 1 187 ? -2.451 -2.459 -9.523 1.00 91.62 187 ALA A O 1
ATOM 1461 N N . ALA A 1 188 ? -2.717 -0.406 -10.389 1.00 89.38 188 ALA A N 1
ATOM 1462 C CA . ALA A 1 188 ? -3.335 -0.769 -11.671 1.00 89.38 188 ALA A CA 1
ATOM 1463 C C . ALA A 1 188 ? -4.559 -1.710 -11.636 1.00 89.38 188 ALA A C 1
ATOM 1465 O O . ALA A 1 188 ? -4.839 -2.354 -12.640 1.00 89.38 188 ALA A O 1
ATOM 1466 N N . PHE A 1 189 ? -5.282 -1.836 -10.521 1.00 91.94 189 PHE A N 1
ATOM 1467 C CA . PHE A 1 189 ? -6.502 -2.655 -10.470 1.00 91.94 189 PHE A CA 1
ATOM 1468 C C . PHE A 1 189 ? -7.683 -1.981 -11.165 1.00 91.94 189 PHE A C 1
ATOM 1470 O O . PHE A 1 189 ? -7.896 -0.775 -11.011 1.00 91.94 189 PHE A O 1
ATOM 1477 N N . THR A 1 190 ? -8.501 -2.784 -11.847 1.00 90.00 190 THR A N 1
ATOM 1478 C CA . THR A 1 190 ? -9.887 -2.414 -12.159 1.00 90.00 190 THR A CA 1
ATOM 1479 C C . THR A 1 190 ? -10.804 -2.776 -10.987 1.00 90.00 190 THR A C 1
ATOM 1481 O O . THR A 1 190 ? -10.443 -3.555 -10.102 1.00 90.00 190 THR A O 1
ATOM 1484 N N . GLY A 1 191 ? -12.013 -2.211 -10.969 1.00 88.06 191 GLY A N 1
ATOM 1485 C CA . GLY A 1 191 ? -13.022 -2.574 -9.973 1.00 88.06 191 GLY A CA 1
ATOM 1486 C C . GLY A 1 191 ? -13.454 -4.038 -10.053 1.00 88.06 191 GLY A C 1
ATOM 1487 O O . GLY A 1 191 ? -13.587 -4.694 -9.024 1.00 88.06 191 GLY A O 1
ATOM 1488 N N . GLU A 1 192 ? -13.632 -4.548 -11.271 1.00 89.69 192 GLU A N 1
ATOM 1489 C CA . GLU A 1 192 ? -14.048 -5.930 -11.539 1.00 89.69 192 GLU A CA 1
ATOM 1490 C C . GLU A 1 192 ? -12.982 -6.932 -11.091 1.00 89.69 192 GLU A C 1
ATOM 1492 O O . GLU A 1 192 ? -13.288 -7.901 -10.398 1.00 89.69 192 GLU A O 1
ATOM 1497 N N . GLU A 1 193 ? -11.717 -6.659 -11.417 1.00 93.19 193 GLU A N 1
ATOM 1498 C CA . GLU A 1 193 ? -10.593 -7.489 -10.993 1.00 93.19 193 GLU A CA 1
ATOM 1499 C C . GLU A 1 193 ? -10.468 -7.508 -9.464 1.00 93.19 193 GLU A C 1
ATOM 1501 O O . GLU A 1 193 ? -10.344 -8.574 -8.859 1.00 93.19 193 GLU A O 1
ATOM 1506 N N . ALA A 1 194 ? -10.554 -6.338 -8.821 1.00 92.50 194 ALA A N 1
ATOM 1507 C CA . ALA A 1 194 ? -10.512 -6.244 -7.367 1.00 92.50 194 A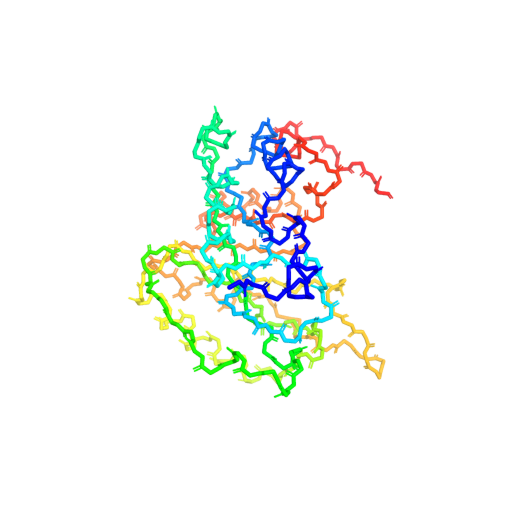LA A CA 1
ATOM 1508 C C . ALA A 1 194 ? -11.662 -7.022 -6.708 1.00 92.50 194 ALA A C 1
ATOM 1510 O O . ALA A 1 194 ? -11.433 -7.760 -5.749 1.00 92.50 194 ALA A O 1
ATOM 1511 N N . ALA A 1 195 ? -12.884 -6.897 -7.237 1.00 91.25 195 ALA A N 1
ATOM 1512 C CA . ALA A 1 195 ? -14.045 -7.629 -6.743 1.00 91.25 195 ALA A CA 1
ATOM 1513 C C . ALA A 1 195 ? -13.854 -9.146 -6.863 1.00 91.25 195 ALA A C 1
ATOM 1515 O O . ALA A 1 195 ? -14.172 -9.870 -5.920 1.00 91.25 195 ALA A O 1
ATOM 1516 N N . TRP A 1 196 ? -13.279 -9.621 -7.972 1.00 94.62 196 TRP A N 1
ATOM 1517 C CA . TRP A 1 196 ? -12.989 -11.039 -8.164 1.00 94.62 196 TRP A CA 1
ATOM 1518 C C . TRP A 1 196 ? -12.028 -11.576 -7.096 1.00 94.62 196 TRP A C 1
ATOM 1520 O O . TRP A 1 196 ? -12.380 -12.514 -6.382 1.00 94.62 196 TRP A O 1
ATOM 1530 N N . TYR A 1 197 ? -10.864 -10.946 -6.902 1.00 96.25 197 TYR A N 1
ATOM 1531 C CA . TYR A 1 197 ? -9.886 -11.406 -5.904 1.00 96.25 197 TYR A CA 1
ATOM 1532 C C . TYR A 1 197 ? -10.435 -11.413 -4.472 1.00 96.25 197 TYR A C 1
ATOM 1534 O O . TYR A 1 197 ? -10.112 -12.315 -3.695 1.00 96.25 197 TYR A O 1
ATOM 1542 N N . VAL A 1 198 ? -11.266 -10.427 -4.124 1.00 94.38 198 VAL A N 1
ATOM 1543 C CA . VAL A 1 198 ? -11.932 -10.379 -2.816 1.00 94.38 198 VAL A CA 1
ATOM 1544 C C . VAL A 1 198 ? -12.981 -11.486 -2.698 1.00 94.38 198 VAL A C 1
ATOM 1546 O O . VAL A 1 198 ? -13.031 -12.166 -1.676 1.00 94.38 198 VAL A O 1
ATOM 1549 N N . SER A 1 199 ? -13.785 -11.719 -3.741 1.00 95.31 199 SER A N 1
ATOM 1550 C CA . SER A 1 199 ? -14.814 -12.771 -3.736 1.00 95.31 199 SER A CA 1
ATOM 1551 C C . SER A 1 199 ? -14.230 -14.182 -3.618 1.00 95.31 199 SER A C 1
ATOM 1553 O O . SER A 1 199 ? -14.811 -15.035 -2.954 1.00 95.31 199 SER A O 1
ATOM 1555 N N . GLU A 1 200 ? -13.034 -14.393 -4.172 1.00 96.12 200 GLU A N 1
ATOM 1556 C CA . GLU A 1 200 ? -12.278 -15.644 -4.069 1.00 96.12 200 GLU A CA 1
ATOM 1557 C C . GLU A 1 200 ? -11.561 -15.801 -2.714 1.00 96.12 200 GLU A C 1
ATOM 1559 O O . GLU A 1 200 ? -10.841 -16.775 -2.500 1.00 96.12 200 GLU A O 1
ATOM 1564 N N . GLY A 1 201 ? -11.696 -14.828 -1.804 1.00 93.50 201 GLY A N 1
ATOM 1565 C CA . GLY A 1 201 ? -11.033 -14.830 -0.498 1.00 93.50 201 GLY A CA 1
ATOM 1566 C C . GLY A 1 201 ? -9.509 -14.711 -0.572 1.00 93.50 201 GLY A C 1
ATOM 1567 O O . GLY A 1 201 ? -8.827 -14.969 0.418 1.00 93.50 201 GLY A O 1
ATOM 1568 N N . LYS A 1 202 ? -8.959 -14.332 -1.733 1.00 94.75 202 LYS A N 1
ATOM 1569 C CA . LYS A 1 202 ? -7.510 -14.197 -1.945 1.00 94.75 202 LYS A CA 1
ATOM 1570 C C . LYS A 1 202 ? -6.964 -12.924 -1.312 1.00 94.75 202 LYS A C 1
ATOM 1572 O O . LYS A 1 202 ? -5.826 -12.912 -0.861 1.00 94.75 202 LYS A O 1
ATOM 1577 N N . LEU A 1 203 ? -7.770 -11.864 -1.291 1.00 96.56 203 LEU A N 1
ATOM 1578 C CA . LEU A 1 203 ? -7.415 -10.565 -0.729 1.00 96.56 203 LEU A CA 1
ATOM 1579 C C . LEU A 1 203 ? -8.501 -10.092 0.236 1.00 96.56 203 LEU A C 1
ATOM 1581 O O . LEU A 1 203 ? -9.689 -10.269 -0.020 1.00 96.56 203 LEU A O 1
ATOM 1585 N N . ALA A 1 204 ? -8.094 -9.414 1.307 1.00 94.62 204 ALA A N 1
ATOM 1586 C CA . ALA A 1 204 ? -9.018 -8.710 2.195 1.00 94.62 204 ALA A CA 1
ATOM 1587 C C . ALA A 1 204 ? -9.578 -7.429 1.546 1.00 94.62 204 ALA A C 1
ATOM 1589 O O . ALA A 1 204 ? -10.636 -6.937 1.934 1.00 94.62 204 ALA A O 1
ATOM 1590 N N . GLY A 1 205 ? -8.868 -6.884 0.556 1.00 94.19 205 GLY A N 1
ATOM 1591 C CA . GLY A 1 205 ? -9.282 -5.721 -0.217 1.00 94.19 205 GLY A CA 1
ATOM 1592 C C . GLY A 1 205 ? -8.192 -5.237 -1.171 1.00 94.19 205 GLY A C 1
ATOM 1593 O O . GLY A 1 205 ? -7.087 -5.778 -1.216 1.00 94.19 205 GLY A O 1
ATOM 1594 N N . VAL A 1 206 ? -8.499 -4.175 -1.914 1.00 94.81 206 VAL A N 1
ATOM 1595 C CA . VAL A 1 206 ? -7.569 -3.522 -2.843 1.00 94.81 206 VAL A CA 1
ATOM 1596 C C . VAL A 1 206 ? -7.554 -2.020 -2.582 1.00 94.81 206 VAL A C 1
ATOM 1598 O O . VAL A 1 206 ? -8.605 -1.390 -2.444 1.00 94.81 206 VAL A O 1
ATOM 1601 N N . PHE A 1 207 ? -6.360 -1.432 -2.537 1.00 93.62 207 PHE A N 1
ATOM 1602 C CA . PHE A 1 207 ? -6.182 0.012 -2.435 1.00 93.62 207 PHE A CA 1
ATOM 1603 C C . PHE A 1 207 ? -6.088 0.659 -3.816 1.00 93.62 207 PHE A C 1
ATOM 1605 O O . PHE A 1 207 ? -5.275 0.265 -4.655 1.00 93.62 207 PHE A O 1
ATOM 1612 N N . PHE A 1 208 ? -6.846 1.738 -4.011 1.00 91.50 208 PHE A N 1
ATOM 1613 C CA . PHE A 1 208 ? -6.821 2.561 -5.219 1.00 91.50 208 PHE A CA 1
ATOM 1614 C C . PHE A 1 208 ? -6.200 3.931 -4.913 1.00 91.50 208 PHE A C 1
ATOM 1616 O O . PHE A 1 208 ? -6.468 4.515 -3.867 1.00 91.50 208 PHE A O 1
ATOM 1623 N N . GLY A 1 209 ? -5.359 4.436 -5.818 1.00 87.69 209 GLY A N 1
ATOM 1624 C CA . GLY A 1 209 ? -4.720 5.754 -5.703 1.00 87.69 209 GLY A CA 1
ATOM 1625 C C . GLY A 1 209 ? -5.363 6.774 -6.638 1.00 87.69 209 GLY A C 1
ATOM 1626 O O . GLY A 1 209 ? -6.288 7.482 -6.249 1.00 87.69 209 GLY A O 1
ATOM 1627 N N . VAL A 1 210 ? -4.897 6.800 -7.892 1.00 87.44 210 VAL A N 1
ATOM 1628 C CA . VAL A 1 210 ? -5.344 7.729 -8.949 1.00 87.44 210 VAL A CA 1
ATOM 1629 C C . VAL A 1 210 ? -6.875 7.832 -9.079 1.00 87.44 210 VAL A C 1
ATOM 1631 O O . VAL A 1 210 ? -7.366 8.961 -9.109 1.00 87.44 210 VAL A O 1
ATOM 1634 N N . PRO A 1 211 ? -7.667 6.738 -9.043 1.00 86.19 211 PRO A N 1
ATOM 1635 C CA . PRO A 1 211 ? -9.127 6.852 -9.125 1.00 86.19 211 PRO A CA 1
ATOM 1636 C C . PRO A 1 211 ? -9.755 7.707 -8.014 1.00 86.19 211 PRO A C 1
ATOM 1638 O O . PRO A 1 211 ? -10.691 8.456 -8.271 1.00 86.19 211 PRO A O 1
ATOM 1641 N N . TRP A 1 212 ? -9.207 7.673 -6.793 1.00 85.00 212 TRP A N 1
ATOM 1642 C CA . TRP A 1 212 ? -9.663 8.515 -5.677 1.00 85.0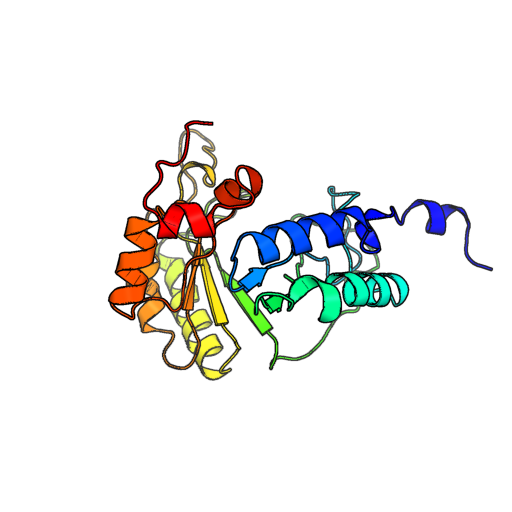0 212 TRP A CA 1
ATOM 1643 C C . TRP A 1 212 ? -9.160 9.960 -5.749 1.00 85.00 212 TRP A C 1
ATOM 1645 O O . TRP A 1 212 ? -9.622 10.808 -4.982 1.00 85.00 212 TRP A O 1
ATOM 1655 N N . ILE A 1 213 ? -8.186 10.256 -6.610 1.00 82.94 213 ILE A N 1
ATOM 1656 C CA . ILE A 1 213 ? -7.783 11.632 -6.922 1.00 82.94 213 ILE A CA 1
ATOM 1657 C C . ILE A 1 213 ? -8.773 12.219 -7.928 1.00 82.94 213 ILE A C 1
ATOM 1659 O O . ILE A 1 213 ? -9.263 13.324 -7.719 1.00 82.94 213 ILE A O 1
ATOM 1663 N N . ALA A 1 214 ? -9.105 11.457 -8.970 1.00 82.31 214 ALA A N 1
ATOM 1664 C CA . ALA A 1 214 ? -10.006 11.897 -10.029 1.00 82.31 214 ALA A CA 1
ATOM 1665 C C . ALA A 1 214 ? -11.485 11.934 -9.597 1.00 82.31 214 ALA A C 1
ATOM 1667 O O . ALA A 1 214 ? -12.240 12.797 -10.049 1.00 82.31 214 ALA A O 1
ATOM 1668 N N . HIS A 1 215 ? -11.922 11.016 -8.723 1.00 81.69 215 HIS A N 1
ATOM 1669 C CA . HIS A 1 215 ? -13.344 10.810 -8.436 1.00 81.69 215 HIS A CA 1
ATOM 1670 C C . HIS A 1 215 ? -13.641 10.612 -6.943 1.00 81.69 215 HIS A C 1
ATOM 1672 O O . HIS A 1 215 ? -13.382 9.563 -6.354 1.00 81.69 215 HIS A O 1
ATOM 1678 N N . LEU A 1 216 ? -14.299 11.602 -6.334 1.00 79.31 216 LEU A N 1
ATOM 1679 C CA . LEU A 1 216 ? -14.675 11.577 -4.912 1.00 79.31 216 LEU A CA 1
ATOM 1680 C C . LEU A 1 216 ? -15.757 10.538 -4.565 1.00 79.31 216 LEU A C 1
ATOM 1682 O O . LEU A 1 216 ? -15.893 10.176 -3.403 1.00 79.31 216 LEU A O 1
ATOM 1686 N N . TYR A 1 217 ? -16.508 10.036 -5.550 1.00 79.38 217 TYR A N 1
ATOM 1687 C CA . TYR A 1 217 ? -17.547 9.005 -5.376 1.00 79.38 217 TYR A CA 1
ATOM 1688 C C . TYR A 1 217 ? -17.160 7.662 -6.005 1.00 79.38 217 TYR A C 1
ATOM 1690 O O . TYR A 1 217 ? -18.034 6.862 -6.342 1.00 79.38 217 TYR A O 1
ATOM 1698 N N . PHE A 1 218 ? -15.860 7.419 -6.182 1.00 84.25 218 PHE A N 1
ATOM 1699 C CA . PHE A 1 218 ? -15.345 6.243 -6.877 1.00 84.25 218 PHE A CA 1
ATOM 1700 C C . PHE A 1 218 ? -15.922 4.921 -6.341 1.00 84.25 218 PHE A C 1
ATOM 1702 O O . PHE A 1 218 ? -16.367 4.094 -7.132 1.00 84.25 218 PHE A O 1
ATOM 1709 N N . ALA A 1 219 ? -16.027 4.744 -5.018 1.00 83.19 219 ALA A N 1
ATOM 1710 C CA . ALA A 1 219 ? -16.623 3.532 -4.439 1.00 83.19 219 ALA A CA 1
ATOM 1711 C C . ALA A 1 219 ? -18.077 3.299 -4.892 1.00 83.19 219 ALA A C 1
ATOM 1713 O O . ALA A 1 219 ? -18.440 2.186 -5.267 1.00 83.19 219 ALA A O 1
ATOM 1714 N N . LYS A 1 220 ? -18.903 4.353 -4.937 1.00 81.38 220 LYS A N 1
ATOM 1715 C CA . LYS A 1 220 ? -20.279 4.259 -5.455 1.00 81.38 220 LYS A CA 1
ATOM 1716 C C . LYS A 1 220 ? -20.285 3.914 -6.942 1.00 81.38 220 LYS A C 1
ATOM 1718 O O . LYS A 1 220 ? -21.152 3.181 -7.398 1.00 81.38 220 LYS A O 1
ATOM 1723 N N . TRP A 1 221 ? -19.329 4.420 -7.715 1.00 81.31 221 TRP A N 1
ATOM 1724 C CA . TRP A 1 221 ? -19.240 4.093 -9.139 1.00 81.31 221 TRP A CA 1
ATOM 1725 C C . TRP A 1 221 ? -18.916 2.624 -9.372 1.00 81.31 221 TRP A C 1
ATOM 1727 O O . TRP A 1 221 ? -19.564 2.013 -10.218 1.00 81.31 221 TRP A O 1
ATOM 1737 N N . LEU A 1 222 ? -18.003 2.055 -8.576 1.00 83.19 222 LEU A N 1
ATOM 1738 C CA . LEU A 1 222 ? -17.745 0.616 -8.577 1.00 83.19 222 LEU A CA 1
ATOM 1739 C C . LEU A 1 222 ? -19.015 -0.174 -8.242 1.00 83.19 222 LEU A C 1
ATOM 1741 O O . LEU A 1 222 ? -19.362 -1.107 -8.957 1.00 83.19 222 LEU A O 1
ATOM 1745 N N . GLN A 1 223 ? -19.744 0.241 -7.202 1.00 81.06 223 GLN A N 1
ATOM 1746 C CA . GLN A 1 223 ? -20.976 -0.425 -6.774 1.00 81.06 223 GLN A CA 1
ATOM 1747 C C . GLN A 1 223 ? -22.075 -0.411 -7.851 1.00 81.06 223 GLN A C 1
ATOM 1749 O O . GLN A 1 223 ? -22.827 -1.374 -7.973 1.00 81.06 223 GLN A O 1
ATOM 1754 N N . TYR A 1 224 ? -22.179 0.672 -8.624 1.00 81.94 224 TYR A N 1
ATOM 1755 C CA . TYR A 1 224 ? -23.210 0.844 -9.651 1.00 81.94 224 TYR A CA 1
ATOM 1756 C C . TYR A 1 224 ? -22.731 0.531 -11.078 1.00 81.94 224 TYR A C 1
ATOM 1758 O O . TYR A 1 224 ? -23.467 0.807 -12.025 1.00 81.94 224 TYR A O 1
ATOM 1766 N N . GLY A 1 225 ? -21.518 -0.008 -11.252 1.00 70.56 225 GLY A N 1
ATOM 1767 C CA . GLY A 1 225 ? -20.979 -0.396 -12.561 1.00 70.56 225 GLY A CA 1
ATOM 1768 C C . GLY A 1 225 ? -20.830 0.764 -13.552 1.00 70.56 225 GLY A C 1
ATOM 1769 O O . GLY A 1 225 ? -21.005 0.573 -14.755 1.00 70.56 225 GLY A O 1
ATOM 1770 N N . LYS A 1 226 ? -20.562 1.989 -13.075 1.00 65.50 226 LYS A N 1
ATOM 1771 C CA . LYS A 1 226 ? -20.340 3.132 -13.975 1.00 65.50 226 LYS A CA 1
ATOM 1772 C C . LYS A 1 226 ? -18.932 3.065 -14.584 1.00 65.50 226 LYS A C 1
ATOM 1774 O O . LYS A 1 226 ? -17.986 2.840 -13.827 1.00 65.50 226 LYS A O 1
ATOM 1779 N N . PRO A 1 227 ? -18.764 3.314 -15.900 1.00 57.38 227 PRO A N 1
ATOM 1780 C CA . PRO A 1 227 ? -17.441 3.397 -16.507 1.00 57.38 227 PRO A CA 1
ATOM 1781 C C . PRO A 1 227 ? -16.606 4.479 -15.818 1.00 57.38 227 PRO A C 1
ATOM 1783 O O . PRO A 1 227 ? -17.115 5.565 -15.525 1.00 57.38 227 PRO A O 1
ATOM 1786 N N . LEU A 1 228 ? -15.326 4.190 -15.581 1.00 56.19 228 LEU A N 1
ATOM 1787 C CA . LEU A 1 228 ? -14.342 5.224 -15.280 1.00 56.19 228 LEU A CA 1
ATOM 1788 C C . LEU A 1 228 ? -14.249 6.116 -16.520 1.00 56.19 228 LEU A C 1
ATOM 1790 O O . LEU A 1 228 ? -13.815 5.657 -17.572 1.00 56.19 228 LEU A O 1
ATOM 1794 N N . GLY A 1 229 ? -14.748 7.349 -16.418 1.00 44.34 229 GLY A N 1
ATOM 1795 C CA . GLY A 1 229 ? -14.599 8.330 -17.487 1.00 44.34 229 GLY A CA 1
ATOM 1796 C C . GLY A 1 229 ? -13.115 8.540 -17.767 1.00 44.34 229 GLY A C 1
ATOM 1797 O O . GLY A 1 229 ? -12.336 8.688 -16.827 1.00 44.34 229 GLY A O 1
ATOM 1798 N N . GLU A 1 230 ? -12.746 8.491 -19.045 1.00 35.28 230 GLU A N 1
ATOM 1799 C CA . GLU A 1 230 ? -11.391 8.762 -19.520 1.00 35.28 230 GLU A CA 1
ATOM 1800 C C . GLU A 1 230 ? -10.885 10.090 -18.935 1.00 35.28 230 GLU A C 1
ATOM 1802 O O . GLU A 1 230 ? -11.614 11.086 -18.902 1.00 35.28 230 GLU A O 1
ATOM 1807 N N . THR A 1 231 ? -9.659 10.058 -18.411 1.00 36.34 231 THR A N 1
ATOM 1808 C CA . THR A 1 231 ? -8.907 11.234 -17.951 1.00 36.34 231 THR A CA 1
ATOM 1809 C C . THR A 1 231 ? -8.537 12.141 -19.107 1.00 36.34 231 THR A C 1
ATOM 1811 O O . THR A 1 231 ? -8.049 11.582 -20.117 1.00 36.34 231 THR A O 1
#

Radius of gyration: 19.07 Å; Cα contacts (8 Å, |Δi|>4): 336; chains: 1; bounding box: 47×50×46 Å

Nearest PDB structures (foldseek):
  2gq9-assembly1_A  TM=7.812E-01  e=5.230E-08  Shewanella oneidensis MR-1
  5n6g-assembly1_A  TM=7.784E-01  e=9.511E-08  Agrobacterium tumefaciens
  4awu-assembly1_A  TM=7.657E-01  e=1.072E-07  Shewanella oneidensis MR-1
  3atz-assembly3_C  TM=7.417E-01  e=8.959E-08  Trypanosoma cruzi
  8uaj-assembly1_A  TM=5.993E-01  e=9.785E-05  Thermus scotoductus SA-01

Foldseek 3Di:
DDDPVVVVLCDCLQLAHPVLLVLLLLLLVLVAAEAEHDAEEAKDFQAPCSNHYYDVDPSSVVNVCVSQPCVRRPPNNHHYDYNYDDPPPNTDPPDPTPPDDDDDFQADEEEDELWACAPNDADDPVCSVVVLVVLLVVLVSLGAAYEYEADDPVRFDQDPNDTRTDNDDPLVPHLVSNDRHAYEYEDDDDLVRQVVCVVVVSHVGYDYDVQVVVDSNSVVCSVVVPDPPDD

Solvent-accessible surface area (backbone atoms only — not comparable to full-atom values): 13471 Å² total; per-residue (Å²): 133,83,60,72,73,63,64,69,68,63,48,62,56,27,36,46,31,72,66,60,35,50,58,48,32,49,35,23,78,16,57,42,61,71,44,71,47,70,65,26,26,57,48,67,66,43,54,93,60,78,66,54,28,43,51,67,47,71,66,21,42,55,19,43,47,63,57,65,32,58,78,69,35,40,78,70,71,20,45,79,44,80,34,76,33,80,70,63,91,72,33,49,89,87,47,84,52,74,82,74,82,88,87,87,61,87,85,34,67,50,80,46,58,86,32,51,10,51,94,79,38,68,76,62,76,81,60,46,56,55,52,58,53,50,47,42,56,50,22,74,68,51,30,62,30,39,34,44,36,44,62,41,72,96,54,32,54,72,56,98,89,36,69,45,39,48,93,54,66,48,62,85,71,47,48,87,52,43,81,66,26,46,40,30,40,29,58,89,73,52,63,68,58,44,49,48,41,36,74,71,66,72,27,79,42,67,56,77,61,69,60,59,72,80,30,57,46,44,53,52,33,56,76,67,69,52,80,82,74,85,131

Sequence (231 aa):
MSDPQLDMLFQPLQLGSTITLENRVQRATGGVGLIISEGILISQQGTEWQNAPGIWSKEQTMGRKKVADPGPVYVEGSIIYAQLWHLGRVSHPDAPEQIASGLGADRVGIKLNPTGGYNDIRMPFEETLQFNYFISEVDKLRIAYVTLVRYAEFLDPIIDGSHLAIQQDVISAYVSLLKNTLVFENAAFTGEEAAWYVSEGKLAGVFFGVPWIAHLYFAKWLQYGKPLGET

Secondary structure (DSSP, 8-state):
---HHHHTTS-TTTT--HHHHHHHHHHHHTT-SEEEEEEEESS----S-TT--B-SSHHHHHHHHHHT-HHHHGGGT-EEEEEEE--GGGS-TT-GGGG-----STT-EEEE-SS--GGG----GGGGHHHHHHHHHHHHTT-SEEEEE---GGGS-EETTEE-S----HHHHHGGG-SSSEEEEESS--HHHHHHHHHTTS-SEEE-SHHHHH-TTHHHHHHTT------

Organism: Armillaria ostoyae (NCBI:txid47428)

pLDDT: mean 76.36, std 16.53, range [35.28, 96.56]

Mean predicted aligned error: 10.57 Å

InterPro domains:
  IPR001155 NADH:flavin oxidoreductase/NADH oxidase, N-terminal [PF00724] (24-94)
  IPR013785 Aldolase-type TIM barrel [G3DSA:3.20.20.70] (2-99)
  IPR013785 Aldolase-type TIM barrel [G3DSA:3.20.20.70] (100-231)
  IPR045247 Oxidoreductase Oye-like [PTHR22893] (25-95)